Protein AF-0000000076369281 (afdb_homodimer)

Sequence (250 aa):
MVQSQILVQTPEFKPAREGQTVELRCRNGDVSRFNVNWYRVFPRKQRAWVLTHQRTGMIIDTGGFSARLHPSRVTSNNTYIIKLTAVTISESAVYYCCVLGEVCGDGTLLNITCEYAFEYTFYPLMVQSQILVQTPEFKPAREGQTVELRCRNGDVSRFNVNWYRVFPRKQRAWVLTHQRTGMIIDTGGFSARLHPSRVTSNNTYIIKLTAVTISESAVYYCCVLGEVCGDGTLLNITCEYAFEYTFYPL

Solvent-accessible surface area (backbone atoms only — not comparable to full-atom values): 13442 Å² total; per-residue (Å²): 126,83,69,78,64,65,37,45,37,39,54,55,68,44,82,44,43,37,56,39,69,47,72,42,37,34,29,55,41,61,47,82,76,40,43,40,34,34,31,32,26,32,63,56,30,57,83,36,78,51,36,36,44,37,53,87,67,52,75,49,57,80,62,81,57,46,91,37,54,49,74,50,71,40,73,93,70,16,25,41,35,42,30,37,44,58,34,48,52,85,68,40,24,32,36,30,48,22,32,85,80,79,45,50,31,77,29,24,39,35,44,38,39,74,61,79,62,75,73,74,72,76,70,77,128,125,83,72,78,63,66,36,46,37,42,53,54,68,44,79,44,41,37,56,39,69,46,71,42,37,33,30,56,41,61,47,81,76,40,44,38,33,34,29,32,27,25,65,60,38,52,72,34,78,50,35,35,44,37,53,86,65,53,74,48,56,79,63,82,58,47,93,36,53,47,74,50,72,38,73,93,70,15,25,40,34,42,32,38,44,57,34,48,51,85,68,41,21,28,34,30,49,22,32,86,78,78,45,49,32,77,28,24,38,36,44,38,38,75,62,79,62,75,73,75,73,77,71,77,128

Foldseek 3Di:
DPPPQDKDKPPPDDDDDPPDDDDIDIPRDPPVPDDDDDDDDDPPPDPDDAWDQDPVGDIGGPPPQVVFWDWDADPVVGDIDIGGPPDDQVPFDWDWDDDPPPRIDPTDGDGDDDDCPPPPPPPDD/DPPPQDKDKPPPDDDDDPPDDDDIDIPRDPPVPDDDDDDDDDVPPPPDDAWDQDPVRDIGGPPPQVVFWDWDADPVVGDTDIGGPPDDQVPFDWDWDADPPPRIDPTDGDGDDDDCPPPPPPPDD

Structure (mmCIF, N/CA/C/O backbone):
data_AF-0000000076369281-model_v1
#
loop_
_entity.id
_entity.type
_entity.pdbx_description
1 polymer 'Ig-like domain-containing protein'
#
loop_
_atom_site.group_PDB
_atom_site.id
_atom_site.type_symbol
_atom_site.label_atom_id
_atom_site.label_alt_id
_atom_site.label_comp_id
_atom_site.label_asym_id
_atom_site.label_entity_id
_atom_site.label_seq_id
_atom_site.pdbx_PDB_ins_code
_atom_site.Cartn_x
_atom_site.Cartn_y
_atom_site.Cartn_z
_atom_site.occupancy
_atom_site.B_iso_or_equiv
_atom_site.auth_seq_id
_atom_site.auth_comp_id
_atom_site.auth_asym_id
_atom_site.auth_atom_id
_atom_site.pdbx_PDB_model_num
ATOM 1 N N . MET A 1 1 ? -23.234 28.016 12.727 1 31.56 1 MET A N 1
ATOM 2 C CA . MET A 1 1 ? -23.016 27.625 11.344 1 31.56 1 MET A CA 1
ATOM 3 C C . MET A 1 1 ? -21.656 26.938 11.18 1 31.56 1 MET A C 1
ATOM 5 O O . MET A 1 1 ? -20.625 27.578 11.336 1 31.56 1 MET A O 1
ATOM 9 N N . VAL A 1 2 ? -21.453 25.797 11.633 1 42.97 2 VAL A N 1
ATOM 10 C CA . VAL A 1 2 ? -20.141 25.156 11.469 1 42.97 2 VAL A CA 1
ATOM 11 C C . VAL A 1 2 ? -19.703 25.266 10.008 1 42.97 2 VAL A C 1
ATOM 13 O O . VAL A 1 2 ? -20.406 24.797 9.109 1 42.97 2 VAL A O 1
ATOM 16 N N . G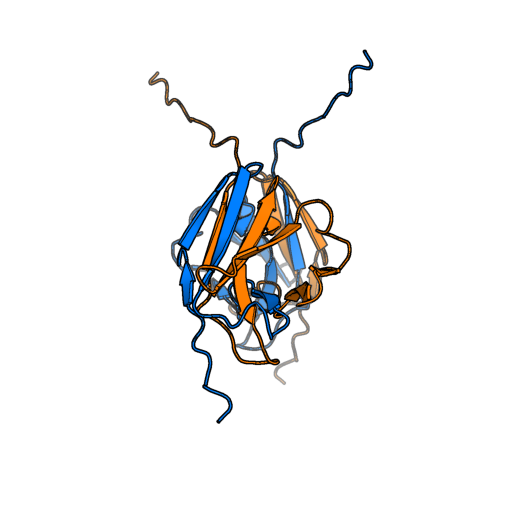LN A 1 3 ? -19.219 26.328 9.594 1 50.75 3 GLN A N 1
ATOM 17 C CA . GLN A 1 3 ? -18.812 26.516 8.203 1 50.75 3 GLN A CA 1
ATOM 18 C C . GLN A 1 3 ? -18.047 25.297 7.691 1 50.75 3 GLN A C 1
ATOM 20 O O . GLN A 1 3 ? -17.125 24.797 8.359 1 50.75 3 GLN A O 1
ATOM 25 N N . SER A 1 4 ? -18.672 24.5 6.918 1 62.22 4 SER A N 1
ATOM 26 C CA . SER A 1 4 ? -18.156 23.328 6.242 1 62.22 4 SER A CA 1
ATOM 27 C C . SER A 1 4 ? -16.734 23.578 5.727 1 62.22 4 SER A C 1
ATOM 29 O O . SER A 1 4 ? -16.484 24.562 5.035 1 62.22 4 SER A O 1
ATOM 31 N N . GLN A 1 5 ? -15.781 23.422 6.582 1 79.44 5 GLN A N 1
ATOM 32 C CA . GLN A 1 5 ? -14.422 23.656 6.102 1 79.44 5 GLN A CA 1
ATOM 33 C C . GLN A 1 5 ? -14.086 22.734 4.934 1 79.44 5 GLN A C 1
ATOM 35 O O . GLN A 1 5 ? -14.438 21.547 4.945 1 79.44 5 GLN A O 1
ATOM 40 N N . ILE A 1 6 ? -13.859 23.375 3.764 1 86.56 6 ILE A N 1
ATOM 41 C CA . ILE A 1 6 ? -13.297 22.625 2.646 1 86.56 6 ILE A CA 1
ATOM 42 C C . ILE A 1 6 ? -11.773 22.688 2.682 1 86.56 6 ILE A C 1
ATOM 44 O O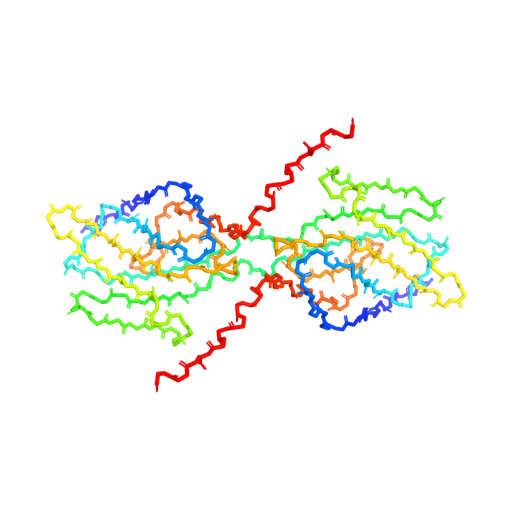 . ILE A 1 6 ? -11.195 23.766 2.486 1 86.56 6 ILE A O 1
ATOM 48 N N . LEU A 1 7 ? -11.195 21.688 3.061 1 94.19 7 LEU A N 1
ATOM 49 C CA . LEU A 1 7 ? -9.742 21.609 3.092 1 94.19 7 LEU A CA 1
ATOM 50 C C . LEU A 1 7 ? -9.188 21.25 1.719 1 94.19 7 LEU A C 1
ATOM 52 O O . LEU A 1 7 ? -9.734 20.375 1.032 1 94.19 7 LEU A O 1
ATOM 56 N N . VAL A 1 8 ? -8.148 21.938 1.296 1 95.38 8 VAL A N 1
ATOM 57 C CA . VAL A 1 8 ? -7.488 21.688 0.018 1 95.38 8 VAL A CA 1
ATOM 58 C C . VAL A 1 8 ? -6.023 21.344 0.251 1 95.38 8 VAL A C 1
ATOM 60 O O . VAL A 1 8 ? -5.297 22.094 0.906 1 95.38 8 VAL A O 1
ATOM 63 N N . GLN A 1 9 ? -5.652 20.188 -0.28 1 96.31 9 GLN A N 1
ATOM 64 C CA . GLN A 1 9 ? -4.273 19.766 -0.065 1 96.31 9 GLN A CA 1
ATOM 65 C C . GLN A 1 9 ? -3.418 20.016 -1.302 1 96.31 9 GLN A C 1
ATOM 67 O O . GLN A 1 9 ? -3.883 19.844 -2.432 1 96.31 9 GLN A O 1
ATOM 72 N N . THR A 1 10 ? -2.182 20.484 -1.027 1 96.38 10 THR A N 1
ATOM 73 C CA . THR A 1 10 ? -1.189 20.719 -2.07 1 96.38 10 THR A CA 1
ATOM 74 C C . THR A 1 10 ? 0.175 20.188 -1.646 1 96.38 10 THR A C 1
ATOM 76 O O . THR A 1 10 ? 0.534 20.25 -0.469 1 96.38 10 THR A O 1
ATOM 79 N N . PRO A 1 11 ? 0.943 19.688 -2.535 1 96.06 11 PRO A N 1
ATOM 80 C CA . PRO A 1 11 ? 0.508 19.375 -3.898 1 96.06 11 PRO A CA 1
ATOM 81 C C . PRO A 1 11 ? -0.42 18.156 -3.955 1 96.06 11 PRO A C 1
ATOM 83 O O . PRO A 1 11 ? -0.593 17.469 -2.951 1 96.06 11 PRO A O 1
ATOM 86 N N . GLU A 1 12 ? -1.072 17.969 -5.074 1 91.94 12 GLU A N 1
ATOM 87 C CA . GLU A 1 12 ? -1.86 16.75 -5.273 1 91.94 12 GLU A CA 1
ATOM 88 C C . GLU A 1 12 ? -0.966 15.516 -5.355 1 91.94 12 GLU A C 1
ATOM 90 O O . GLU A 1 12 ? -1.317 14.453 -4.84 1 91.94 12 GLU A O 1
ATOM 95 N N . PHE A 1 13 ? 0.117 15.664 -6.102 1 91.25 13 PHE A N 1
ATOM 96 C CA . PHE A 1 13 ? 1.122 14.625 -6.289 1 91.25 13 PHE A CA 1
ATOM 97 C C . PHE A 1 13 ? 2.506 15.133 -5.898 1 91.25 13 PHE A C 1
ATOM 99 O O . PHE A 1 13 ? 2.934 16.203 -6.348 1 91.25 13 PHE A O 1
ATOM 106 N N . LYS A 1 14 ? 3.207 14.352 -5.023 1 94.5 14 LYS A N 1
ATOM 107 C CA . LYS A 1 14 ? 4.539 14.719 -4.551 1 94.5 14 LYS A CA 1
ATOM 108 C C . LYS A 1 14 ? 5.527 13.57 -4.738 1 94.5 14 LYS A C 1
ATOM 110 O O . LYS A 1 14 ? 5.676 12.719 -3.859 1 94.5 14 LYS A O 1
ATOM 115 N N . PRO A 1 15 ? 6.281 13.508 -5.863 1 92.12 15 PRO A N 1
ATOM 116 C CA . PRO A 1 15 ? 7.375 12.539 -6 1 92.12 15 PRO A CA 1
ATOM 117 C C . PRO A 1 15 ? 8.578 12.891 -5.133 1 92.12 15 PRO A C 1
ATOM 119 O O . PRO A 1 15 ? 8.906 14.07 -4.961 1 92.12 15 PRO A O 1
ATOM 122 N N . ALA A 1 16 ? 9.203 11.922 -4.559 1 90.06 16 ALA A N 1
ATOM 123 C CA . ALA A 1 16 ? 10.406 12.109 -3.752 1 90.06 16 ALA A CA 1
ATOM 124 C C . ALA A 1 16 ? 11.312 10.883 -3.832 1 90.06 16 ALA A C 1
ATOM 126 O O . ALA A 1 16 ? 10.867 9.797 -4.219 1 90.06 16 ALA A O 1
ATOM 127 N N . ARG A 1 17 ? 12.562 11.047 -3.549 1 86.19 17 ARG A N 1
ATOM 128 C CA . ARG A 1 17 ? 13.516 9.953 -3.381 1 86.19 17 ARG A CA 1
ATOM 129 C C . ARG A 1 17 ? 13.75 9.648 -1.904 1 86.19 17 ARG A C 1
ATOM 131 O O . ARG A 1 17 ? 13.609 10.531 -1.055 1 86.19 17 ARG A O 1
ATOM 138 N N . GLU A 1 18 ? 14.023 8.438 -1.726 1 85.88 18 GLU A N 1
ATOM 139 C CA . GLU A 1 18 ? 14.328 8.055 -0.35 1 85.88 18 GLU A CA 1
ATOM 140 C C . GLU A 1 18 ? 15.383 8.977 0.261 1 85.88 18 GLU A C 1
ATOM 142 O O . GLU A 1 18 ? 16.344 9.344 -0.405 1 85.88 18 GLU A O 1
ATOM 147 N N . GLY A 1 19 ? 15.148 9.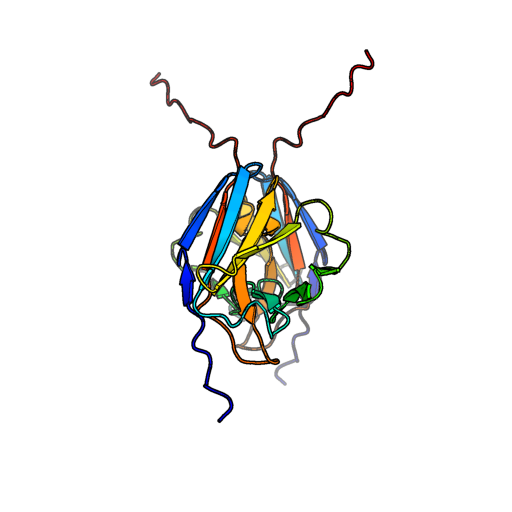352 1.507 1 88.38 19 GLY A N 1
ATOM 148 C CA . GLY A 1 19 ? 16.109 10.172 2.227 1 88.38 19 GLY A CA 1
ATOM 149 C C . GLY A 1 19 ? 15.789 11.656 2.164 1 88.38 19 GLY A C 1
ATOM 150 O O . GLY A 1 19 ? 16.328 12.445 2.945 1 88.38 19 GLY A O 1
ATOM 151 N N . GLN A 1 20 ? 14.992 12.008 1.234 1 93.19 20 GLN A N 1
ATOM 152 C CA . GLN A 1 20 ? 14.672 13.422 1.071 1 93.19 20 GLN A CA 1
ATOM 153 C C . GLN A 1 20 ? 13.664 13.883 2.123 1 93.19 20 GLN A C 1
ATOM 155 O O . GLN A 1 20 ? 13.125 13.062 2.873 1 93.19 20 GLN A O 1
ATOM 160 N N . THR A 1 21 ? 13.578 15.203 2.225 1 95.75 21 THR A N 1
ATOM 161 C CA . THR A 1 21 ? 12.547 15.859 3.025 1 95.75 21 THR A CA 1
ATOM 162 C C . THR A 1 21 ? 11.398 16.328 2.143 1 95.75 21 THR A C 1
ATOM 164 O O . THR A 1 21 ? 11.617 16.891 1.068 1 95.75 21 THR A O 1
ATOM 167 N N . VAL A 1 22 ? 10.18 16.047 2.594 1 96.94 22 VAL A N 1
ATOM 168 C CA . VAL A 1 22 ? 9.023 16.5 1.833 1 96.94 22 VAL A CA 1
ATOM 169 C C . VAL A 1 22 ? 8.078 17.281 2.75 1 96.94 22 VAL A C 1
ATOM 171 O O . VAL A 1 22 ? 8.094 17.094 3.969 1 96.94 22 VAL A O 1
ATOM 174 N N . GLU A 1 23 ? 7.312 18.188 2.104 1 97.81 23 GLU A N 1
ATOM 175 C CA . GLU A 1 23 ? 6.312 18.984 2.814 1 97.81 23 GLU A CA 1
ATOM 176 C C . GLU A 1 23 ? 4.941 18.875 2.148 1 97.81 23 GLU A C 1
ATOM 178 O O . GLU A 1 23 ? 4.824 19 0.93 1 97.81 23 GLU A O 1
ATOM 183 N N . LEU A 1 24 ? 4.012 18.609 2.936 1 98 24 LEU A N 1
ATOM 184 C CA . LEU A 1 24 ? 2.619 18.609 2.498 1 98 24 LEU A CA 1
ATOM 185 C C . LEU A 1 24 ? 1.834 19.719 3.182 1 98 24 LEU A C 1
ATOM 187 O O . LEU A 1 24 ? 2.094 20.047 4.344 1 98 24 LEU A O 1
ATOM 191 N N . ARG A 1 25 ? 0.827 20.219 2.463 1 98.19 25 ARG A N 1
ATOM 192 C CA . ARG A 1 25 ? 0.057 21.344 2.986 1 98.19 25 ARG A CA 1
ATOM 193 C C . ARG A 1 25 ? -1.44 21.078 2.898 1 98.19 25 ARG A C 1
ATOM 195 O O . ARG A 1 25 ? -1.914 20.484 1.92 1 98.19 25 ARG A O 1
ATOM 202 N N . CYS A 1 26 ? -2.062 21.531 3.816 1 97.88 26 CYS A N 1
ATOM 203 C CA . CYS A 1 26 ? -3.518 21.516 3.91 1 97.88 26 CYS A CA 1
ATOM 204 C C . CYS A 1 26 ? -4.062 22.922 4.141 1 97.88 26 CYS A C 1
ATOM 206 O O . CYS A 1 26 ? -3.926 23.469 5.234 1 97.88 26 CYS A O 1
ATOM 208 N N . ARG A 1 27 ? -4.742 23.453 3.143 1 96.5 27 ARG A N 1
ATOM 209 C CA . ARG A 1 27 ? -5.141 24.859 3.162 1 96.5 27 ARG A CA 1
ATOM 210 C C . ARG A 1 27 ? -6.617 25 3.523 1 96.5 27 ARG A C 1
ATOM 212 O O . ARG A 1 27 ? -7.359 24.016 3.52 1 96.5 27 ARG A O 1
ATOM 219 N N . ASN A 1 28 ? -6.961 26.203 3.834 1 93.12 28 ASN A N 1
ATOM 220 C CA . ASN A 1 28 ? -8.32 26.609 4.172 1 93.12 28 ASN A CA 1
ATOM 221 C C . ASN A 1 28 ? -8.789 25.953 5.469 1 93.12 28 ASN A C 1
ATOM 223 O O . ASN A 1 28 ? -9.961 25.594 5.598 1 93.12 28 ASN A O 1
ATOM 227 N N . GLY A 1 29 ? -7.859 25.719 6.289 1 91.38 29 GLY A N 1
ATOM 228 C CA . GLY A 1 29 ? -8.211 25.25 7.613 1 91.38 29 GLY A CA 1
ATOM 229 C C . GLY A 1 29 ? -8.445 26.359 8.609 1 91.38 29 GLY A C 1
ATOM 230 O O . GLY A 1 29 ? -8.148 27.531 8.328 1 91.38 29 GLY A O 1
ATOM 231 N N . ASP A 1 30 ? -9.133 26.141 9.633 1 93.19 30 ASP A N 1
ATOM 232 C CA . ASP A 1 30 ? -9.141 27.016 10.805 1 93.19 30 ASP A CA 1
ATOM 233 C C . ASP A 1 30 ? -8.102 26.562 11.828 1 93.19 30 ASP A C 1
ATOM 235 O O . ASP A 1 30 ? -8.445 25.953 12.844 1 93.19 30 ASP A O 1
ATOM 239 N N . VAL A 1 31 ? -6.879 26.938 11.578 1 94.75 31 VAL A N 1
ATOM 240 C CA . VAL A 1 31 ? -5.727 26.328 12.234 1 94.75 31 VAL A CA 1
ATOM 241 C C . VAL A 1 31 ? -5.688 26.766 13.703 1 94.75 31 VAL A C 1
ATOM 243 O O . VAL A 1 31 ? -5.055 26.094 14.531 1 94.75 31 VAL A O 1
ATOM 246 N N . SER A 1 32 ? -6.297 27.922 14.086 1 93.12 32 SER A N 1
ATOM 247 C CA . SER A 1 32 ? -6.32 28.391 15.469 1 93.12 32 SER A CA 1
ATOM 248 C C . SER A 1 32 ? -7.398 27.688 16.281 1 93.12 32 SER A C 1
ATOM 250 O O . SER A 1 32 ? -7.344 27.672 17.516 1 93.12 32 SER A O 1
ATOM 252 N N . ARG A 1 33 ? -8.328 27.078 15.656 1 93.31 33 ARG A N 1
ATOM 253 C CA . ARG A 1 33 ? -9.5 26.562 16.359 1 93.31 33 ARG A CA 1
ATOM 254 C C . ARG A 1 33 ? -9.469 25.047 16.422 1 93.31 33 ARG A C 1
ATOM 256 O O . ARG A 1 33 ? -9.859 24.453 17.438 1 93.31 33 ARG A O 1
ATOM 263 N N . PHE A 1 34 ? -8.984 24.422 15.328 1 94.81 34 PHE A N 1
ATOM 264 C CA . PHE A 1 34 ? -9.203 22.984 15.258 1 94.81 34 PHE A CA 1
ATOM 265 C C . PHE A 1 34 ? -7.875 22.234 15.336 1 94.81 34 PHE A C 1
ATOM 267 O O . PHE A 1 34 ? -6.871 22.688 14.781 1 94.81 34 PHE A O 1
ATOM 274 N N . ASN A 1 35 ? -8.016 21.109 15.977 1 95.62 35 ASN A N 1
ATOM 275 C CA . ASN A 1 35 ? -6.957 20.109 15.836 1 95.62 35 ASN A CA 1
ATOM 276 C C . ASN A 1 35 ? -6.93 19.516 14.438 1 95.62 35 ASN A C 1
ATOM 278 O O . ASN A 1 35 ? -7.977 19.344 13.812 1 95.62 35 ASN A O 1
ATOM 282 N N . VAL A 1 36 ? -5.73 19.203 13.977 1 96.56 36 VAL A N 1
ATOM 283 C CA . VAL A 1 36 ? -5.641 18.516 12.688 1 96.56 36 VAL A CA 1
ATOM 284 C C . VAL A 1 36 ? -5.09 17.109 12.891 1 96.56 36 VAL A C 1
ATOM 286 O O . VAL A 1 36 ? -4.184 16.891 13.695 1 96.56 36 VAL A O 1
ATOM 289 N N . ASN A 1 37 ? -5.707 16.188 12.227 1 94.94 37 ASN A N 1
ATOM 290 C CA . ASN A 1 37 ? -5.23 14.805 12.141 1 94.94 37 ASN A CA 1
ATOM 291 C C . ASN A 1 37 ? -4.703 14.484 10.742 1 94.94 37 ASN A C 1
ATOM 293 O O . ASN A 1 37 ? -5.363 14.773 9.742 1 94.94 37 ASN A O 1
ATOM 297 N N . TRP A 1 38 ? -3.541 13.945 10.703 1 94.5 38 TRP A N 1
ATOM 298 C CA . TRP A 1 38 ? -3 13.422 9.453 1 94.5 38 TRP A CA 1
ATOM 299 C C . TRP A 1 38 ? -3.135 11.906 9.398 1 94.5 38 TRP A C 1
ATOM 301 O O . TRP A 1 38 ? -2.871 11.219 10.383 1 94.5 38 TRP A O 1
ATOM 311 N N . TYR A 1 39 ? -3.592 11.477 8.242 1 90.25 39 TYR A N 1
ATOM 312 C CA . TYR A 1 39 ? -3.738 10.055 7.941 1 90.25 39 TYR A CA 1
ATOM 313 C C . TYR A 1 39 ? -3.027 9.695 6.645 1 90.25 39 TYR A C 1
ATOM 315 O O . TYR A 1 39 ? -2.797 10.555 5.793 1 90.25 39 TYR A O 1
ATOM 323 N N . ARG A 1 40 ? -2.65 8.516 6.578 1 88.75 40 ARG A N 1
ATOM 324 C CA . ARG A 1 40 ? -2.178 8.031 5.285 1 88.75 40 ARG A CA 1
ATOM 325 C C . ARG A 1 40 ? -2.957 6.793 4.848 1 88.75 40 ARG A C 1
ATOM 327 O O . ARG A 1 40 ? -3.342 5.969 5.68 1 88.75 40 ARG A O 1
ATOM 334 N N . VAL A 1 41 ? -3.314 6.918 3.65 1 80.88 41 VAL A N 1
ATOM 335 C CA . VAL A 1 41 ? -4.031 5.805 3.037 1 80.88 41 VAL A CA 1
ATOM 336 C C . VAL A 1 41 ? -3.16 5.152 1.968 1 80.88 41 VAL A C 1
ATOM 338 O O . VAL A 1 41 ? -2.68 5.828 1.054 1 80.88 41 VAL A O 1
ATOM 341 N N . PHE A 1 42 ? -2.83 4.203 2.271 1 69.19 42 PHE A N 1
ATOM 342 C CA . PHE A 1 42 ? -2.08 3.453 1.27 1 69.19 42 PHE A CA 1
ATOM 343 C C . PHE A 1 42 ? -2.98 3.051 0.108 1 69.19 42 PHE A C 1
ATOM 345 O O . PHE A 1 42 ? -4.16 2.752 0.305 1 69.19 42 PHE A O 1
ATOM 352 N N . PRO A 1 43 ? -2.574 3.971 -1.031 1 52.28 43 PRO A N 1
ATOM 353 C CA . PRO A 1 43 ? -3.436 3.541 -2.135 1 52.28 43 PRO A CA 1
ATOM 354 C C . PRO A 1 43 ? -4.09 2.186 -1.88 1 52.28 43 PRO A C 1
ATOM 356 O O . PRO A 1 43 ? -3.471 1.3 -1.284 1 52.28 43 PRO A O 1
ATOM 359 N N . ARG A 1 44 ? -5.293 2.5 -1.444 1 47.53 44 ARG A N 1
ATOM 360 C CA . ARG A 1 44 ? -6.137 1.324 -1.265 1 47.53 44 ARG A CA 1
ATOM 361 C C . ARG A 1 44 ? -5.676 0.175 -2.156 1 47.53 44 ARG A C 1
ATOM 363 O O . ARG A 1 44 ? -5.762 0.263 -3.383 1 47.53 44 ARG A O 1
ATOM 370 N N . LYS A 1 45 ? -4.664 -0.245 -2.229 1 48.38 45 LYS A N 1
ATOM 371 C CA . LYS A 1 45 ? -4.801 -1.471 -3.01 1 48.38 45 LYS A CA 1
ATOM 372 C C . LYS A 1 45 ? -5.906 -2.359 -2.447 1 48.38 45 LYS A C 1
ATOM 374 O O . LYS A 1 45 ? -5.785 -2.885 -1.339 1 48.38 45 LYS A O 1
ATOM 379 N N . GLN A 1 46 ? -7.203 -2.18 -2.619 1 55.25 46 GLN A N 1
ATOM 380 C CA . GLN A 1 46 ? -8.188 -3.25 -2.707 1 55.25 46 GLN A CA 1
ATOM 381 C C . GLN A 1 46 ? -7.555 -4.543 -3.215 1 55.25 46 GLN A C 1
ATOM 383 O O . GLN A 1 46 ? -6.453 -4.523 -3.768 1 55.25 46 GLN A O 1
ATOM 388 N N . ARG A 1 47 ? -7.949 -5.559 -3.434 1 69.38 47 ARG A N 1
ATOM 389 C CA . ARG A 1 47 ? -7.488 -6.742 -4.152 1 69.38 47 ARG A CA 1
ATOM 390 C C . ARG A 1 47 ? -7.113 -6.402 -5.59 1 69.38 47 ARG A C 1
ATOM 392 O O . ARG A 1 47 ? -7.969 -5.977 -6.371 1 69.38 47 ARG A O 1
ATOM 399 N N . ALA A 1 48 ? -5.762 -6.203 -5.879 1 80.25 48 ALA A 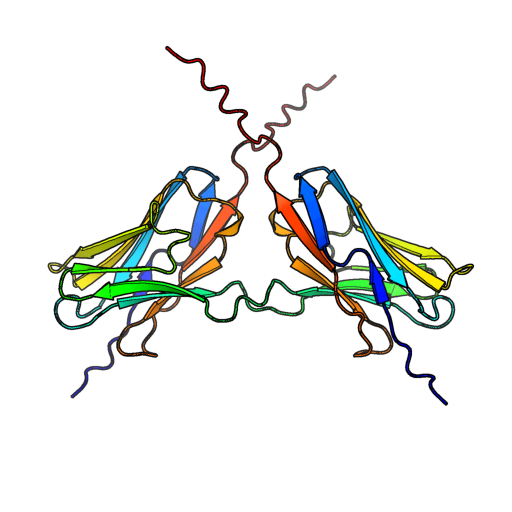N 1
ATOM 400 C CA . ALA A 1 48 ? -5.312 -5.977 -7.246 1 80.25 48 ALA A CA 1
ATOM 401 C C . ALA A 1 48 ? -4.961 -7.297 -7.934 1 80.25 48 ALA A C 1
ATOM 403 O O . ALA A 1 48 ? -4.223 -8.117 -7.379 1 80.25 48 ALA A O 1
ATOM 404 N N . TRP A 1 49 ? -5.535 -7.457 -9.133 1 88.38 49 TRP A N 1
ATOM 405 C CA . TRP A 1 49 ? -5.211 -8.633 -9.938 1 88.38 49 TRP A CA 1
ATOM 406 C C . TRP A 1 49 ? -3.785 -8.539 -10.477 1 88.38 49 TRP A C 1
ATOM 408 O O . TRP A 1 49 ? -3.387 -7.516 -11.031 1 88.38 49 TRP A O 1
ATOM 418 N N . VAL A 1 50 ? -3.061 -9.516 -10.203 1 90.06 50 VAL A N 1
ATOM 419 C CA . VAL A 1 50 ? -1.677 -9.602 -10.664 1 90.06 50 VAL A CA 1
ATOM 420 C C . VAL A 1 50 ? -1.61 -10.391 -11.969 1 90.06 50 VAL A C 1
ATOM 422 O O . VAL A 1 50 ? -1.143 -9.875 -12.992 1 90.06 50 VAL A O 1
ATOM 425 N N . LEU A 1 51 ? -2.004 -11.617 -11.953 1 92.75 51 LEU A N 1
ATOM 426 C CA . LEU A 1 51 ? -2.033 -12.445 -13.156 1 92.75 51 LEU A CA 1
ATOM 427 C C . LEU A 1 51 ? -2.988 -13.625 -12.984 1 92.75 51 LEU A C 1
ATOM 429 O O . LEU A 1 51 ? -3.381 -13.953 -11.859 1 92.75 51 LEU A O 1
ATOM 433 N N . THR A 1 52 ? -3.398 -14.211 -14.117 1 93.81 52 THR A N 1
ATOM 434 C CA . THR A 1 52 ? -4.074 -15.5 -14.188 1 93.81 52 THR A CA 1
ATOM 435 C C . THR A 1 52 ? -3.197 -16.531 -14.891 1 93.81 52 THR A C 1
ATOM 437 O O . THR A 1 52 ? -2.662 -16.266 -15.977 1 93.81 52 THR A O 1
ATOM 440 N N . HIS A 1 53 ? -2.992 -17.578 -14.242 1 95.88 53 HIS A N 1
ATOM 441 C CA . HIS A 1 53 ? -2.348 -18.734 -14.859 1 95.88 53 HIS A CA 1
ATOM 442 C C . HIS A 1 53 ? -3.352 -19.859 -15.117 1 95.88 53 HIS A C 1
ATOM 444 O O . HIS A 1 53 ? -3.836 -20.5 -14.18 1 95.88 53 HIS A O 1
ATOM 450 N N . GLN A 1 54 ? -3.602 -20.094 -16.406 1 95.75 54 GLN A N 1
ATOM 451 C CA . GLN A 1 54 ? -4.621 -21.062 -16.812 1 95.75 54 GLN A CA 1
ATOM 452 C C . GLN A 1 54 ? -4.082 -22.484 -16.734 1 95.75 54 GLN A C 1
ATOM 454 O O . GLN A 1 54 ? -2.877 -22.703 -16.875 1 95.75 54 GLN A O 1
ATOM 459 N N . ARG A 1 55 ? -5.027 -23.391 -16.578 1 94.69 55 ARG A N 1
ATOM 460 C CA . ARG A 1 55 ? -4.645 -24.797 -16.516 1 94.69 55 ARG A CA 1
ATOM 461 C C . ARG A 1 55 ? -3.965 -25.234 -17.812 1 94.69 55 ARG A C 1
ATOM 463 O O . ARG A 1 55 ? -3.172 -26.172 -17.828 1 94.69 55 ARG A O 1
ATOM 470 N N . THR A 1 56 ? -4.188 -24.5 -18.875 1 93.69 56 THR A N 1
ATOM 471 C CA . THR A 1 56 ? -3.594 -24.812 -20.172 1 93.69 56 THR A CA 1
ATOM 472 C C . THR A 1 56 ? -2.148 -24.328 -20.234 1 93.69 56 THR A C 1
ATOM 474 O O . THR A 1 56 ? -1.412 -24.672 -21.156 1 93.69 56 THR A O 1
ATOM 477 N N . GLY A 1 57 ? -1.769 -23.5 -19.328 1 92.5 57 GLY A N 1
ATOM 478 C CA . GLY A 1 57 ? -0.433 -22.922 -19.344 1 92.5 57 GLY A CA 1
ATOM 479 C C . GLY A 1 57 ? -0.413 -21.469 -19.781 1 92.5 57 GLY A C 1
ATOM 480 O O . GLY A 1 57 ? 0.578 -20.766 -19.578 1 92.5 57 GLY A O 1
ATOM 481 N N . MET A 1 58 ? -1.455 -20.969 -20.281 1 92.94 58 MET A N 1
ATOM 482 C CA . MET A 1 58 ? -1.536 -19.594 -20.75 1 92.94 58 MET A CA 1
ATOM 483 C C . MET A 1 58 ? -1.469 -18.625 -19.578 1 92.94 58 MET A C 1
ATOM 485 O O . MET A 1 58 ? -2.061 -18.859 -18.531 1 92.94 58 MET A O 1
ATOM 489 N N . ILE A 1 59 ? -0.735 -17.562 -19.766 1 92.06 59 ILE A N 1
ATOM 490 C CA . ILE A 1 59 ? -0.597 -16.516 -18.766 1 92.06 59 ILE A CA 1
ATOM 491 C C . ILE A 1 59 ? -1.284 -15.242 -19.234 1 92.06 59 ILE A C 1
ATOM 493 O O . ILE A 1 59 ? -1.065 -14.797 -20.359 1 92.06 59 ILE A O 1
ATOM 497 N N . ILE A 1 60 ? -2.188 -14.695 -18.375 1 90.12 60 ILE A N 1
ATOM 498 C CA . ILE A 1 60 ? -2.818 -13.398 -18.609 1 90.12 60 ILE A CA 1
ATOM 499 C C . ILE A 1 60 ? -2.422 -12.422 -17.5 1 90.12 60 ILE A C 1
ATOM 501 O O . ILE A 1 60 ? -2.637 -12.688 -16.312 1 90.12 60 ILE A O 1
ATOM 505 N N . ASP A 1 61 ? -1.717 -11.328 -17.828 1 85 61 ASP A N 1
ATOM 506 C CA . ASP A 1 61 ? -1.308 -10.391 -16.781 1 85 61 ASP A CA 1
ATOM 507 C C . ASP A 1 61 ? -1.567 -8.945 -17.219 1 85 61 ASP A C 1
ATOM 509 O O . ASP A 1 61 ? -2.014 -8.703 -18.344 1 85 61 ASP A O 1
ATOM 513 N N . THR A 1 62 ? -1.648 -8.016 -16.281 1 67.56 62 THR A N 1
ATOM 514 C CA . THR A 1 62 ? -1.958 -6.605 -16.5 1 67.56 62 THR A CA 1
ATOM 515 C C . THR A 1 62 ? -0.869 -5.93 -17.328 1 67.56 62 THR A C 1
ATOM 517 O O . THR A 1 62 ? -1.021 -4.781 -17.75 1 67.56 62 THR A O 1
ATOM 520 N N . GLY A 1 63 ? 0.116 -6.562 -17.969 1 65.81 63 GLY A N 1
ATOM 521 C CA . GLY A 1 63 ? 1.185 -6 -18.781 1 65.81 63 GLY A CA 1
ATOM 522 C C . GLY A 1 63 ? 2.281 -5.352 -17.953 1 65.81 63 GLY A C 1
ATOM 523 O O . GLY A 1 63 ? 3.436 -5.293 -18.391 1 65.81 63 GLY A O 1
ATOM 524 N N . GLY A 1 64 ? 1.996 -4.719 -16.844 1 56.03 64 GLY A N 1
ATOM 525 C CA . GLY A 1 64 ? 3.029 -3.975 -16.125 1 56.03 64 GLY A CA 1
ATOM 526 C C . GLY A 1 64 ? 4.141 -4.859 -15.594 1 56.03 64 GLY A C 1
ATOM 527 O O . GLY A 1 64 ? 5.312 -4.484 -15.633 1 56.03 64 GLY A O 1
ATOM 528 N N . PHE A 1 65 ? 3.793 -5.914 -15.031 1 56.53 65 PHE A N 1
ATOM 529 C CA . PHE A 1 65 ? 4.73 -6.777 -14.328 1 56.53 65 PHE A CA 1
ATOM 530 C C . PHE A 1 65 ? 5.078 -8 -15.172 1 56.53 65 PHE A C 1
ATOM 532 O O . PHE A 1 65 ? 5.82 -8.883 -14.727 1 56.53 65 PHE A O 1
ATOM 539 N N . SER A 1 66 ? 4.723 -7.961 -16.391 1 64.06 66 SER A N 1
ATOM 540 C CA . SER A 1 66 ? 4.633 -9.211 -17.141 1 64.06 66 SER A CA 1
ATOM 541 C C . SER A 1 66 ? 6.008 -9.828 -17.344 1 64.06 66 SER A C 1
ATOM 543 O O . SER A 1 66 ? 6.18 -11.039 -17.188 1 64.06 66 SER A O 1
ATOM 545 N N . ALA A 1 67 ? 7.004 -8.945 -17.516 1 78.38 67 ALA A N 1
ATOM 546 C CA . ALA A 1 67 ? 8.281 -9.555 -17.859 1 78.38 67 ALA A CA 1
ATOM 547 C C . ALA A 1 67 ? 8.961 -10.141 -16.609 1 78.38 67 ALA A C 1
ATOM 549 O O . ALA A 1 67 ? 9.852 -10.977 -16.719 1 78.38 67 ALA A O 1
ATOM 550 N N . ARG A 1 68 ? 8.453 -9.883 -15.43 1 89.12 68 ARG A N 1
ATOM 551 C CA . ARG A 1 68 ? 9.156 -10.297 -14.219 1 89.12 68 ARG A CA 1
ATOM 552 C C . ARG A 1 68 ? 8.352 -11.352 -13.453 1 89.12 68 ARG A C 1
ATOM 554 O O . ARG A 1 68 ? 8.836 -11.906 -12.461 1 89.12 68 ARG A O 1
ATOM 561 N N . LEU A 1 69 ? 7.191 -11.609 -13.93 1 93 69 LEU A N 1
ATOM 562 C CA . LEU A 1 69 ? 6.332 -12.586 -13.281 1 93 69 LEU A CA 1
ATOM 563 C C . LEU A 1 69 ? 6.383 -13.93 -14 1 93 69 LEU A C 1
ATOM 565 O O . LEU A 1 69 ? 6.148 -13.992 -15.211 1 93 69 LEU A O 1
ATOM 569 N N . HIS A 1 70 ? 6.719 -14.953 -13.281 1 93.88 70 HIS A N 1
ATOM 570 C CA . HIS A 1 70 ? 6.863 -16.281 -13.844 1 93.88 70 HIS A CA 1
ATOM 571 C C . HIS A 1 70 ? 6.02 -17.297 -13.086 1 93.88 70 HIS A C 1
ATOM 573 O O . HIS A 1 70 ? 6.508 -17.953 -12.156 1 93.88 70 HIS A O 1
ATOM 579 N N . PRO A 1 71 ? 4.785 -17.469 -13.484 1 95.75 71 PRO A N 1
ATOM 580 C CA . PRO A 1 71 ? 3.959 -18.5 -12.836 1 95.75 71 PRO A CA 1
ATOM 581 C C . PRO A 1 71 ? 4.277 -19.906 -13.32 1 95.75 71 PRO A C 1
ATOM 583 O O . PRO A 1 71 ? 4.645 -20.094 -14.484 1 95.75 71 PRO A O 1
ATOM 586 N N . SER A 1 72 ? 4.188 -20.859 -12.344 1 96.56 72 SER A N 1
ATOM 587 C CA . SER A 1 72 ? 4.336 -22.266 -12.695 1 96.56 72 SER A CA 1
ATOM 588 C C . SER A 1 72 ? 3.414 -23.141 -11.852 1 96.56 72 SER A C 1
ATOM 590 O O . SER A 1 72 ? 2.805 -22.672 -10.891 1 96.56 72 SER A O 1
ATOM 592 N N . ARG A 1 73 ? 3.291 -24.375 -12.258 1 96.5 73 ARG A N 1
ATOM 593 C CA . ARG A 1 73 ? 2.486 -25.375 -11.578 1 96.5 73 ARG A CA 1
ATOM 594 C C . ARG A 1 73 ? 3.277 -26.672 -11.375 1 96.5 73 ARG A C 1
ATOM 596 O O . ARG A 1 73 ? 3.986 -27.109 -12.281 1 96.5 73 ARG A O 1
ATOM 603 N N . VAL A 1 74 ? 3.141 -27.156 -10.25 1 96.19 74 VAL A N 1
ATOM 604 C CA . VAL A 1 74 ? 3.76 -28.453 -9.953 1 96.19 74 VAL A CA 1
ATOM 605 C C . VAL A 1 74 ? 2.678 -29.484 -9.656 1 96.19 74 VAL A C 1
ATOM 607 O O . VAL A 1 74 ? 2.104 -29.5 -8.562 1 96.19 74 VAL A O 1
ATOM 610 N N . THR A 1 75 ? 2.504 -30.422 -10.578 1 94.44 75 THR A N 1
ATOM 611 C CA . THR A 1 75 ? 1.399 -31.375 -10.492 1 94.44 75 THR A CA 1
ATOM 612 C C . THR A 1 75 ? 1.683 -32.438 -9.43 1 94.44 75 THR A C 1
ATOM 614 O O . THR A 1 75 ? 0.761 -32.938 -8.781 1 94.44 75 THR A O 1
ATOM 617 N N . SER A 1 76 ? 2.941 -32.781 -9.219 1 95.06 76 SER A N 1
ATOM 618 C CA . SER A 1 76 ? 3.295 -33.875 -8.312 1 95.06 76 SER A CA 1
ATOM 619 C C . SER A 1 76 ? 2.877 -33.531 -6.879 1 95.06 76 SER A C 1
ATOM 621 O O . SER A 1 76 ? 2.551 -34.438 -6.109 1 95.06 76 SER A O 1
ATOM 623 N N . ASN A 1 77 ? 2.861 -32.219 -6.531 1 95.31 77 ASN A N 1
ATOM 624 C CA . ASN A 1 77 ? 2.469 -31.891 -5.168 1 95.31 77 ASN A CA 1
ATOM 625 C C . ASN A 1 77 ? 1.356 -30.844 -5.148 1 95.31 77 ASN A C 1
ATOM 627 O O . ASN A 1 77 ? 1.111 -30.203 -4.121 1 95.31 77 ASN A O 1
ATOM 631 N N . ASN A 1 78 ? 0.734 -30.656 -6.273 1 95.62 78 ASN A N 1
ATOM 632 C CA . ASN A 1 78 ? -0.432 -29.781 -6.402 1 95.62 78 ASN A CA 1
ATOM 633 C C . ASN A 1 78 ? -0.151 -28.391 -5.863 1 95.62 78 ASN A C 1
ATOM 635 O O . ASN A 1 78 ? -0.924 -27.859 -5.059 1 95.62 78 ASN A O 1
ATOM 639 N N . THR A 1 79 ? 0.909 -27.797 -6.41 1 97.25 79 THR A N 1
ATOM 640 C CA . THR A 1 79 ? 1.342 -26.5 -5.934 1 97.25 79 THR A CA 1
ATOM 641 C C . THR A 1 79 ? 1.377 -25.484 -7.074 1 97.25 79 THR A C 1
ATOM 643 O O . THR A 1 79 ? 1.916 -25.766 -8.148 1 97.25 79 THR A O 1
ATOM 646 N N . TYR A 1 80 ? 0.715 -24.312 -6.859 1 97.81 80 TYR A N 1
ATOM 647 C CA . TYR A 1 80 ? 0.931 -23.141 -7.711 1 97.81 80 TYR A CA 1
ATOM 648 C C . TYR A 1 80 ? 2.121 -22.328 -7.219 1 97.81 80 TYR A C 1
ATOM 650 O O . TYR A 1 80 ? 2.285 -22.125 -6.016 1 97.81 80 TYR A O 1
ATOM 658 N N . ILE A 1 81 ? 2.943 -21.891 -8.156 1 98.19 81 ILE A N 1
ATOM 659 C CA . ILE A 1 81 ? 4.105 -21.094 -7.805 1 98.19 81 ILE A CA 1
ATOM 660 C C . ILE A 1 81 ? 4.109 -19.797 -8.633 1 98.19 81 ILE A C 1
ATOM 662 O O . ILE A 1 81 ? 3.781 -19.812 -9.82 1 98.19 81 ILE A O 1
ATOM 666 N N . ILE A 1 82 ? 4.43 -18.719 -8.023 1 96.81 82 ILE A N 1
ATOM 667 C CA . ILE A 1 82 ? 4.766 -17.516 -8.773 1 96.81 82 ILE A CA 1
ATOM 668 C C . ILE A 1 82 ? 6.141 -17.016 -8.352 1 96.81 82 ILE A C 1
ATOM 670 O O . ILE A 1 82 ? 6.422 -16.875 -7.16 1 96.81 82 ILE A O 1
ATOM 674 N N . LYS A 1 83 ? 6.949 -16.797 -9.344 1 96.62 83 LYS A N 1
ATOM 675 C CA . LYS A 1 83 ? 8.281 -16.234 -9.156 1 96.62 83 LYS A CA 1
ATOM 676 C C . LYS A 1 83 ? 8.336 -14.789 -9.648 1 96.62 83 LYS A C 1
ATOM 678 O O . LYS A 1 83 ? 7.93 -14.492 -10.773 1 96.62 83 LYS A O 1
ATOM 683 N N . LEU A 1 84 ? 8.758 -13.898 -8.805 1 95 84 LEU A N 1
ATOM 684 C CA . LEU A 1 84 ? 8.977 -12.492 -9.141 1 95 84 LEU A CA 1
ATOM 685 C C . LEU A 1 84 ? 10.461 -12.18 -9.195 1 95 84 LEU A C 1
ATOM 687 O O . LEU A 1 84 ? 11.18 -12.359 -8.211 1 95 84 LEU A O 1
ATOM 691 N N . THR A 1 85 ? 10.883 -11.719 -10.336 1 94.62 85 THR A N 1
ATOM 692 C CA . THR A 1 85 ? 12.289 -11.383 -10.469 1 94.62 85 THR A CA 1
ATOM 693 C C . THR A 1 85 ? 12.5 -9.867 -10.383 1 94.62 85 THR A C 1
ATOM 695 O O . THR A 1 85 ? 11.586 -9.094 -10.68 1 94.62 85 THR A O 1
ATOM 698 N N . ALA A 1 86 ? 13.664 -9.453 -9.945 1 91.19 86 ALA A N 1
ATOM 699 C CA . ALA A 1 86 ? 14.047 -8.047 -9.875 1 91.19 86 ALA A CA 1
ATOM 700 C C . ALA A 1 86 ? 12.969 -7.223 -9.164 1 91.19 86 ALA A C 1
ATOM 702 O O . ALA A 1 86 ? 12.516 -6.207 -9.688 1 91.19 86 ALA A O 1
ATOM 703 N N . VAL A 1 87 ? 12.688 -7.699 -7.984 1 89.69 87 VAL A N 1
ATOM 704 C CA . VAL A 1 87 ? 11.547 -7.117 -7.289 1 89.69 87 VAL A CA 1
ATOM 705 C C . VAL A 1 87 ? 11.875 -5.688 -6.863 1 89.69 87 VAL A C 1
ATOM 707 O O . VAL A 1 87 ? 13.031 -5.367 -6.586 1 89.69 87 VAL A O 1
ATOM 710 N N . THR A 1 88 ? 10.766 -4.875 -6.84 1 82.62 88 THR A N 1
ATOM 711 C CA . THR A 1 88 ? 10.875 -3.48 -6.426 1 82.62 88 THR A CA 1
ATOM 712 C C . THR A 1 88 ? 10.086 -3.232 -5.148 1 82.62 88 THR A C 1
ATOM 714 O O . THR A 1 88 ? 9.164 -3.99 -4.824 1 82.62 88 THR A O 1
ATOM 717 N N . ILE A 1 89 ? 10.398 -2.199 -4.441 1 77.44 89 ILE A N 1
ATOM 718 C CA . ILE A 1 89 ? 9.773 -1.845 -3.172 1 77.44 89 ILE A CA 1
ATOM 719 C C . ILE A 1 89 ? 8.273 -1.672 -3.365 1 77.44 89 ILE A C 1
ATOM 721 O O . ILE A 1 89 ? 7.48 -2.025 -2.486 1 77.44 89 ILE A O 1
ATOM 725 N N . SER A 1 90 ? 7.848 -1.233 -4.449 1 75.81 90 SER A N 1
ATOM 726 C CA . SER A 1 90 ? 6.438 -0.971 -4.723 1 75.81 90 SER A CA 1
ATOM 727 C C . SER A 1 90 ? 5.641 -2.268 -4.797 1 75.81 90 SER A C 1
ATOM 729 O O . SER A 1 90 ? 4.406 -2.246 -4.781 1 75.81 90 SER A O 1
ATOM 731 N N . GLU A 1 91 ? 6.312 -3.289 -4.883 1 83.31 91 GLU A N 1
ATOM 732 C CA . GLU A 1 91 ? 5.633 -4.578 -5 1 83.31 91 GLU A CA 1
ATOM 733 C C . GLU A 1 91 ? 5.406 -5.207 -3.627 1 83.31 91 GLU A C 1
ATOM 735 O O . GLU A 1 91 ? 4.871 -6.312 -3.525 1 83.31 91 GLU A O 1
ATOM 740 N N . SER A 1 92 ? 5.789 -4.504 -2.57 1 82 92 SER A N 1
ATOM 741 C CA . SER A 1 92 ? 5.453 -4.957 -1.225 1 82 92 SER A CA 1
ATOM 742 C C . SER 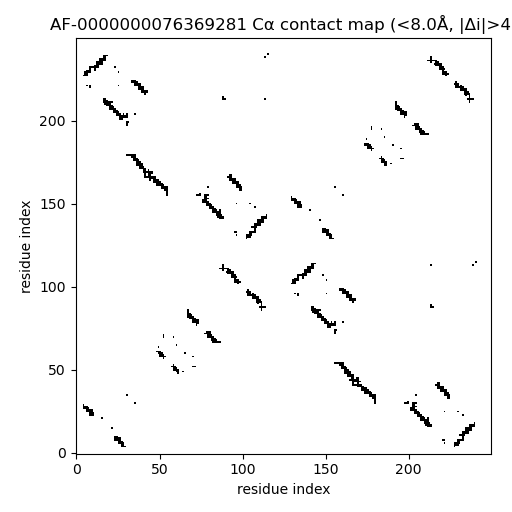A 1 92 ? 3.941 -4.992 -1.016 1 82 92 SER A C 1
ATOM 744 O O . SER A 1 92 ? 3.258 -3.986 -1.216 1 82 92 SER A O 1
ATOM 746 N N . ALA A 1 93 ? 3.441 -6.203 -0.623 1 85.12 93 ALA A N 1
ATOM 747 C CA . ALA A 1 93 ? 2.012 -6.438 -0.438 1 85.12 93 ALA A CA 1
ATOM 748 C C . ALA A 1 93 ? 1.749 -7.836 0.111 1 85.12 93 ALA A C 1
ATOM 750 O O . ALA A 1 93 ? 2.678 -8.633 0.268 1 85.12 93 ALA A O 1
ATOM 751 N N . VAL A 1 94 ? 0.458 -8.07 0.448 1 87 94 VAL A N 1
ATOM 752 C CA . VAL A 1 94 ? 0.033 -9.445 0.687 1 87 94 VAL A CA 1
ATOM 753 C C . VAL A 1 94 ? -0.472 -10.062 -0.615 1 87 94 VAL A C 1
ATOM 755 O O . VAL A 1 94 ? -1.356 -9.508 -1.271 1 87 94 VAL A O 1
ATOM 758 N N . TYR A 1 95 ? 0.192 -11.125 -0.943 1 92.38 95 TYR A N 1
ATOM 759 C CA . TYR A 1 95 ? -0.208 -11.812 -2.164 1 92.38 95 TYR A CA 1
ATOM 760 C C . TYR A 1 95 ? -1.115 -13 -1.85 1 92.38 95 TYR A C 1
ATOM 762 O O . TYR A 1 95 ? -0.848 -13.766 -0.922 1 92.38 95 TYR A O 1
ATOM 770 N N . TYR A 1 96 ? -2.119 -13.133 -2.646 1 92.62 96 TYR A N 1
ATOM 771 C CA . TYR A 1 96 ? -3.076 -14.227 -2.506 1 92.62 96 TYR A CA 1
ATOM 772 C C . TYR A 1 96 ? -3.201 -15.008 -3.805 1 92.62 96 TYR A C 1
ATOM 774 O O . TYR A 1 96 ? -3.213 -14.43 -4.891 1 92.62 96 TYR A O 1
ATOM 782 N N . CYS A 1 97 ? -3.18 -16.281 -3.67 1 96.56 97 CYS A N 1
ATOM 783 C CA . CYS A 1 97 ? -3.625 -17.125 -4.77 1 96.56 97 CYS A CA 1
ATOM 784 C C . CYS A 1 97 ? -5.086 -17.516 -4.594 1 96.56 97 CYS A C 1
ATOM 786 O O . CYS A 1 97 ? -5.52 -17.828 -3.482 1 96.56 97 CYS A O 1
ATOM 788 N N . CYS A 1 98 ? -5.863 -17.406 -5.676 1 94.19 98 CYS A N 1
ATOM 789 C CA . CYS A 1 98 ? -7.281 -17.75 -5.613 1 94.19 98 CYS A CA 1
ATOM 790 C C . CYS A 1 98 ? -7.68 -18.641 -6.785 1 94.19 98 CYS A C 1
ATOM 792 O O . CYS A 1 98 ? -7.203 -18.453 -7.906 1 94.19 98 CYS A O 1
ATOM 794 N N . VAL A 1 99 ? -8.492 -19.562 -6.465 1 94.94 99 VAL A N 1
ATOM 795 C CA . VAL A 1 99 ? -9.094 -20.406 -7.492 1 94.94 99 VAL A CA 1
ATOM 796 C C . VAL A 1 99 ? -10.617 -20.344 -7.395 1 94.94 99 VAL A C 1
ATOM 798 O O . VAL A 1 99 ? -11.164 -19.953 -6.355 1 94.94 99 VAL A O 1
ATOM 801 N N . LEU A 1 100 ? -11.234 -20.656 -8.422 1 88.62 100 LEU A N 1
ATOM 802 C CA . LEU A 1 100 ? -12.688 -20.688 -8.453 1 88.62 100 LEU A CA 1
ATOM 803 C C . LEU A 1 100 ? -13.289 -19.391 -7.945 1 88.62 100 LEU A C 1
ATOM 805 O O . LEU A 1 100 ? -14.227 -19.406 -7.148 1 88.62 100 LEU A O 1
ATOM 809 N N . GLY A 1 101 ? -12.672 -18.297 -8.352 1 81.81 101 GLY A N 1
ATOM 810 C CA . GLY A 1 101 ? -13.195 -17 -7.965 1 81.81 101 GLY A CA 1
ATOM 811 C C . GLY A 1 101 ? -12.711 -16.547 -6.598 1 81.81 101 GLY A C 1
ATOM 812 O O . GLY A 1 101 ? -11.664 -15.906 -6.484 1 81.81 101 GLY A O 1
ATOM 813 N N . GLU A 1 102 ? -13.398 -17.094 -5.488 1 82.31 102 GLU A N 1
ATOM 814 C CA . GLU A 1 102 ? -13.18 -16.484 -4.18 1 82.31 102 GLU A CA 1
ATOM 815 C C . GLU A 1 102 ? -12.508 -17.453 -3.221 1 82.31 102 GLU A C 1
ATOM 817 O O . GLU A 1 102 ? -12.398 -17.188 -2.023 1 82.31 102 GLU A O 1
ATOM 822 N N . VAL A 1 103 ? -12.172 -18.656 -3.711 1 89.25 103 VAL A N 1
ATOM 823 C CA . VAL A 1 103 ? -11.391 -19.562 -2.875 1 89.25 103 VAL A CA 1
ATOM 824 C C . VAL A 1 103 ? -9.922 -19.156 -2.906 1 89.25 103 VAL A C 1
ATOM 826 O O . VAL A 1 103 ? -9.219 -19.422 -3.889 1 89.25 103 VAL A O 1
ATOM 829 N N . CYS A 1 104 ? -9.523 -18.531 -1.714 1 92.44 104 CYS A N 1
ATOM 830 C CA . CYS A 1 104 ? -8.172 -17.984 -1.697 1 92.44 104 CYS A CA 1
ATOM 831 C C . CYS A 1 104 ? -7.348 -18.594 -0.57 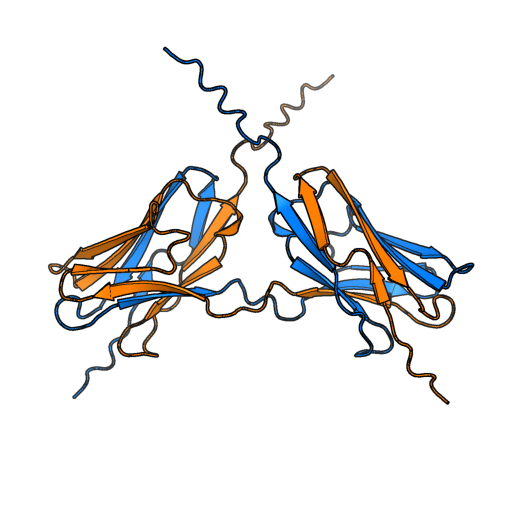1 92.44 104 CYS A C 1
ATOM 833 O O . CYS A 1 104 ? -7.898 -19.172 0.367 1 92.44 104 CYS A O 1
ATOM 835 N N . GLY A 1 105 ? -6.059 -18.547 -0.838 1 93.12 105 GLY A N 1
ATOM 836 C CA . GLY A 1 105 ? -5.145 -18.922 0.231 1 93.12 105 GLY A CA 1
ATOM 837 C C . GLY A 1 105 ? -5.094 -17.891 1.354 1 93.12 105 GLY A C 1
ATOM 838 O O . GLY A 1 105 ? -5.832 -16.906 1.342 1 93.12 105 GLY A O 1
ATOM 839 N N . ASP A 1 106 ? -4.148 -18.141 2.33 1 90.38 106 ASP A N 1
ATOM 840 C CA . ASP A 1 106 ? -4.051 -17.328 3.531 1 90.38 106 ASP A CA 1
ATOM 841 C C . ASP A 1 106 ? -3.102 -16.141 3.314 1 90.38 106 ASP A C 1
ATOM 843 O O . ASP A 1 106 ? -2.898 -15.328 4.215 1 90.38 106 ASP A O 1
ATOM 847 N N . GLY A 1 107 ? -2.545 -16.016 2.262 1 91.88 107 GLY A N 1
ATOM 848 C CA . GLY A 1 107 ? -1.747 -14.859 1.888 1 91.88 107 GLY A CA 1
ATOM 849 C C . GLY A 1 107 ? -0.287 -14.992 2.277 1 91.88 107 GLY A C 1
ATOM 850 O O . GLY A 1 107 ? 0.047 -15.711 3.219 1 91.88 107 GLY A O 1
ATOM 851 N N . THR A 1 108 ? 0.59 -14.43 1.532 1 93.56 108 THR A N 1
ATOM 852 C CA . THR A 1 108 ? 2.006 -14.234 1.823 1 93.56 108 THR A CA 1
ATOM 853 C C . THR A 1 108 ? 2.344 -12.75 1.869 1 93.56 108 THR A C 1
ATOM 855 O O . THR A 1 108 ? 2.107 -12.023 0.901 1 93.56 108 THR A O 1
ATOM 858 N N . LEU A 1 109 ? 2.781 -12.234 2.971 1 89.06 109 LEU A N 1
ATOM 859 C CA . LEU A 1 109 ? 3.266 -10.859 3.059 1 89.06 109 LEU A CA 1
ATOM 860 C C . LEU A 1 109 ? 4.668 -10.742 2.467 1 89.06 109 LEU A C 1
ATOM 862 O O . LEU A 1 109 ? 5.625 -11.289 3.018 1 89.06 109 LEU A O 1
ATOM 866 N N . LEU A 1 110 ? 4.77 -10.164 1.348 1 91.69 110 LEU A N 1
ATOM 867 C CA . LEU A 1 110 ? 6.047 -9.852 0.718 1 91.69 110 LEU A CA 1
ATOM 868 C C . LEU A 1 110 ? 6.535 -8.469 1.142 1 91.69 110 LEU A C 1
ATOM 870 O O . LEU A 1 110 ? 5.891 -7.461 0.838 1 91.69 110 LEU A O 1
ATOM 874 N N . ASN A 1 111 ? 7.656 -8.422 1.852 1 85.38 111 ASN A N 1
ATOM 875 C CA . ASN A 1 111 ? 8.242 -7.164 2.305 1 85.38 111 ASN A CA 1
ATOM 876 C C . ASN A 1 111 ? 9.57 -6.879 1.609 1 85.38 111 ASN A C 1
ATOM 878 O O . ASN A 1 111 ? 10.578 -7.52 1.909 1 85.38 111 ASN A O 1
ATOM 882 N N . ILE A 1 112 ? 9.609 -5.961 0.718 1 83.31 112 ILE A N 1
ATOM 883 C CA . ILE A 1 112 ? 10.789 -5.625 -0.065 1 83.31 112 ILE A CA 1
ATOM 884 C C . ILE A 1 112 ? 11.422 -4.344 0.475 1 83.31 112 ILE A C 1
ATOM 886 O O . ILE A 1 112 ? 10.734 -3.33 0.637 1 83.31 112 ILE A O 1
ATOM 890 N N . THR A 1 113 ? 12.695 -4.367 0.818 1 76.88 113 THR A N 1
ATOM 891 C CA . THR A 1 113 ? 13.406 -3.199 1.328 1 76.88 113 THR A CA 1
ATOM 892 C C . THR A 1 113 ? 14.484 -2.756 0.349 1 76.88 113 THR A C 1
ATOM 894 O O . THR A 1 113 ? 14.828 -3.49 -0.579 1 76.88 113 THR A O 1
ATOM 897 N N . CYS A 1 114 ? 14.961 -1.531 0.498 1 73.25 114 CYS A N 1
ATOM 898 C CA . CYS A 1 114 ? 15.953 -0.955 -0.403 1 73.25 114 CYS A CA 1
ATOM 899 C C . CYS A 1 114 ? 17.297 -1.658 -0.256 1 73.25 114 CYS A C 1
ATOM 901 O O . CYS A 1 114 ? 17.672 -2.078 0.842 1 73.25 114 CYS A O 1
ATOM 903 N N . GLU A 1 115 ? 17.953 -2.1 -1.412 1 64.75 115 GLU A N 1
ATOM 904 C CA . GLU A 1 115 ? 19.25 -2.789 -1.44 1 64.75 115 GLU A CA 1
ATOM 905 C C . GLU A 1 115 ? 20.297 -2.029 -0.638 1 64.75 115 GLU A C 1
ATOM 907 O O . GLU A 1 115 ? 21.156 -2.637 0.007 1 64.75 115 GLU A O 1
ATOM 912 N N . TYR A 1 116 ? 20.672 -0.854 -0.925 1 49.66 116 TYR A N 1
ATOM 913 C CA . TYR A 1 116 ? 21.812 -0.156 -0.355 1 49.66 116 TYR A CA 1
ATOM 914 C C . TYR A 1 116 ? 21.625 0.084 1.137 1 49.66 116 TYR A C 1
ATOM 916 O O . TYR A 1 116 ? 20.719 0.806 1.542 1 49.66 116 TYR A O 1
ATOM 924 N N . ALA A 1 117 ? 21.188 -0.875 1.875 1 48.75 117 ALA A N 1
ATOM 925 C CA . ALA A 1 117 ? 21.234 -0.58 3.305 1 48.75 117 ALA A CA 1
ATOM 926 C C . ALA A 1 117 ? 22.562 0.092 3.672 1 48.75 117 ALA A C 1
ATOM 928 O O . ALA A 1 117 ? 23.625 -0.377 3.281 1 48.75 117 ALA A O 1
ATOM 929 N N . PHE A 1 118 ? 22.609 1.383 3.803 1 36.81 118 PHE A N 1
ATOM 930 C CA . PHE A 1 118 ? 23.781 2.15 4.215 1 36.81 118 PHE A CA 1
ATOM 931 C C . PHE A 1 118 ? 24.453 1.509 5.422 1 36.81 118 PHE A C 1
ATOM 933 O O . PHE A 1 118 ? 23.797 1.225 6.426 1 36.81 118 PHE A O 1
ATOM 940 N N . GLU A 1 119 ? 25.344 0.554 5.211 1 40.53 119 GLU A N 1
ATOM 941 C CA . GLU A 1 119 ? 26.281 0.27 6.301 1 40.53 119 GLU A CA 1
ATOM 942 C C . GLU A 1 119 ? 26.781 1.558 6.945 1 40.53 119 GLU A C 1
ATOM 944 O O . GLU A 1 119 ? 27.422 2.377 6.285 1 40.53 119 GLU A O 1
ATOM 949 N N . TYR A 1 120 ? 26 2.266 7.621 1 34.88 120 TYR A N 1
ATOM 950 C CA . TYR A 1 120 ? 26.594 3.346 8.406 1 34.88 120 TYR A CA 1
ATOM 951 C C . TYR A 1 120 ? 27.75 2.838 9.25 1 34.88 120 TYR A C 1
ATOM 953 O O . TYR A 1 120 ? 27.594 1.942 10.078 1 34.88 120 TYR A O 1
ATOM 961 N N . THR A 1 121 ? 28.844 2.357 8.57 1 39.34 121 THR A N 1
ATOM 962 C CA . THR A 1 121 ? 30.031 2.186 9.391 1 39.34 121 THR A CA 1
ATOM 963 C C . THR A 1 121 ? 30.359 3.461 10.164 1 39.34 121 THR A C 1
ATOM 965 O O . THR A 1 121 ? 30.547 4.523 9.57 1 39.34 121 THR A O 1
ATOM 968 N N . PHE A 1 122 ? 29.766 3.598 11.32 1 32.94 122 PHE A N 1
ATOM 969 C CA . PHE A 1 122 ? 30.203 4.617 12.273 1 32.94 122 PHE A CA 1
ATOM 970 C C . PHE A 1 122 ? 31.688 4.496 12.555 1 32.94 122 PHE A C 1
ATOM 972 O O . PHE A 1 122 ? 32.156 3.449 13.008 1 32.94 122 PHE A O 1
ATOM 979 N N . TYR A 1 123 ? 32.531 5.016 11.664 1 35.91 123 TYR A N 1
ATOM 980 C CA . TYR A 1 123 ? 33.875 5.223 12.164 1 35.91 123 TYR A CA 1
ATOM 981 C C . TYR A 1 123 ? 33.875 6.199 13.336 1 35.91 123 TYR A C 1
ATOM 983 O O . TYR A 1 123 ? 33.281 7.27 13.258 1 35.91 123 TYR A O 1
ATOM 991 N N . PRO A 1 124 ? 33.938 5.645 14.492 1 37.44 124 PRO A N 1
ATOM 992 C CA . PRO A 1 124 ? 34.25 6.555 15.602 1 37.44 124 PRO A CA 1
ATOM 993 C C . PRO A 1 124 ? 35.312 7.57 15.258 1 37.44 124 PRO A C 1
ATOM 995 O O . PRO A 1 124 ? 36.281 7.242 14.547 1 37.44 124 PRO A O 1
ATOM 998 N N . LEU A 1 125 ? 34.906 8.828 15.266 1 31.11 125 LEU A N 1
ATOM 999 C CA . LEU A 1 125 ? 36.062 9.727 15.383 1 31.11 125 LEU A CA 1
ATOM 1000 C C . LEU A 1 125 ? 36.906 9.367 16.594 1 31.11 125 LEU A C 1
ATOM 1002 O O . LEU A 1 125 ? 36.406 8.906 17.609 1 31.11 125 LEU A O 1
ATOM 1006 N N . MET B 1 1 ? -19.359 -32.969 -5.48 1 31.97 1 MET B N 1
ATOM 1007 C CA . MET B 1 1 ? -18.812 -32.469 -4.219 1 31.97 1 MET B CA 1
ATOM 1008 C C . MET B 1 1 ? -17.688 -31.469 -4.465 1 31.97 1 MET B C 1
ATOM 1010 O O . MET B 1 1 ? -16.625 -31.828 -4.992 1 31.97 1 MET B O 1
ATOM 1014 N N . VAL B 1 2 ? -17.906 -30.328 -4.879 1 43.59 2 VAL B N 1
ATOM 1015 C CA . VAL B 1 2 ? -16.828 -29.375 -5.109 1 43.59 2 VAL B CA 1
ATOM 1016 C C . VAL B 1 2 ? -15.922 -29.312 -3.887 1 43.59 2 VAL B C 1
ATOM 1018 O O . VAL B 1 2 ? -16.375 -29 -2.781 1 43.59 2 VAL B O 1
ATOM 1021 N N . GLN B 1 3 ? -15.078 -30.25 -3.691 1 51.06 3 GLN B N 1
ATOM 1022 C CA . GLN B 1 3 ? -14.211 -30.297 -2.525 1 51.06 3 GLN B CA 1
ATOM 1023 C C . GLN B 1 3 ? -13.602 -28.922 -2.234 1 51.06 3 GLN B C 1
ATOM 1025 O O . GLN B 1 3 ? -13.086 -28.266 -3.137 1 51.06 3 GLN B O 1
ATOM 1030 N N . SER B 1 4 ? -14.117 -28.281 -1.259 1 62.72 4 SER B N 1
ATOM 1031 C CA . SER B 1 4 ? -13.664 -27 -0.729 1 62.72 4 SER B CA 1
ATOM 1032 C C . SER B 1 4 ? -12.141 -26.938 -0.692 1 62.72 4 SER B C 1
ATOM 1034 O O . SER B 1 4 ? -11.484 -27.828 -0.172 1 62.72 4 SER B O 1
ATOM 1036 N N . GLN B 1 5 ? -11.523 -26.594 -1.769 1 79.75 5 GLN B N 1
ATOM 1037 C CA . GLN B 1 5 ? -10.07 -26.516 -1.748 1 79.75 5 GLN B CA 1
ATOM 1038 C C . GLN B 1 5 ? -9.594 -25.5 -0.703 1 79.75 5 GLN B C 1
ATOM 1040 O O . GLN B 1 5 ? -10.18 -24.438 -0.555 1 79.75 5 GLN B O 1
ATOM 1045 N N . ILE B 1 6 ? -8.875 -26.047 0.311 1 87.12 6 ILE B N 1
ATOM 1046 C CA . ILE B 1 6 ? -8.172 -25.156 1.23 1 87.12 6 ILE B CA 1
ATOM 1047 C C . ILE B 1 6 ? -6.762 -24.891 0.712 1 87.12 6 ILE B C 1
ATOM 1049 O O . ILE B 1 6 ? -5.926 -25.797 0.67 1 87.12 6 ILE B O 1
ATOM 1053 N N . LEU B 1 7 ? -6.57 -23.797 0.208 1 94.25 7 LEU B N 1
ATOM 1054 C CA . LEU B 1 7 ? -5.258 -23.391 -0.282 1 94.25 7 LEU B CA 1
ATOM 1055 C C . LEU B 1 7 ? -4.387 -22.875 0.858 1 94.25 7 LEU B C 1
ATOM 1057 O O . LEU B 1 7 ? -4.863 -22.125 1.714 1 94.25 7 LEU B O 1
ATOM 1061 N N . VAL B 1 8 ? -3.143 -23.297 0.91 1 95.44 8 VAL B N 1
ATOM 1062 C CA . VAL B 1 8 ? -2.182 -22.875 1.924 1 95.44 8 VAL B CA 1
ATOM 1063 C C . VAL B 1 8 ? -0.979 -22.219 1.254 1 95.44 8 VAL B C 1
ATOM 1065 O O . VAL B 1 8 ? -0.351 -22.812 0.371 1 95.44 8 VAL B O 1
ATOM 1068 N N . GLN B 1 9 ? -0.736 -21 1.684 1 96.38 9 GLN B N 1
ATOM 1069 C CA . GLN B 1 9 ? 0.371 -20.266 1.065 1 96.38 9 GLN B CA 1
ATOM 1070 C C . GLN B 1 9 ? 1.607 -20.297 1.958 1 96.38 9 GLN B C 1
ATOM 1072 O O . GLN B 1 9 ? 1.498 -20.203 3.182 1 96.38 9 GLN B O 1
ATOM 1077 N N . THR B 1 10 ? 2.777 -20.484 1.293 1 96.44 10 THR B N 1
ATOM 1078 C CA . THR B 1 10 ? 4.074 -20.453 1.959 1 96.44 10 THR B CA 1
ATOM 1079 C C . THR B 1 10 ? 5.082 -19.656 1.147 1 96.44 10 THR B C 1
ATOM 1081 O O . THR B 1 10 ? 5.059 -19.672 -0.084 1 96.44 10 THR B O 1
ATOM 1084 N N . PRO B 1 11 ? 5.969 -18.938 1.756 1 96.19 11 PRO B N 1
ATOM 1085 C CA . PRO B 1 11 ? 5.926 -18.688 3.197 1 96.19 11 PRO B CA 1
ATOM 1086 C C . PRO B 1 11 ? 4.82 -17.719 3.592 1 96.19 11 PRO B C 1
ATOM 1088 O O . PRO B 1 11 ? 4.191 -17.109 2.725 1 96.19 11 PRO B O 1
ATOM 1091 N N . GLU B 1 12 ? 4.527 -17.625 4.891 1 92.19 12 GLU B N 1
ATOM 1092 C CA . GLU B 1 12 ? 3.598 -16.609 5.375 1 92.19 12 GLU B CA 1
ATOM 1093 C C . GLU B 1 12 ? 4.18 -15.211 5.215 1 92.19 12 GLU B C 1
ATOM 1095 O O . GLU B 1 12 ? 3.459 -14.273 4.875 1 92.19 12 GLU B O 1
ATOM 1100 N N . PHE B 1 13 ? 5.441 -15.086 5.566 1 91.62 13 PHE B N 1
ATOM 1101 C CA . PHE B 1 13 ? 6.199 -13.844 5.469 1 91.62 13 PHE B CA 1
ATOM 1102 C C . PHE B 1 13 ? 7.461 -14.039 4.641 1 91.62 13 PHE B C 1
ATOM 1104 O O . PHE B 1 13 ? 8.234 -14.969 4.891 1 91.62 13 PHE B O 1
ATOM 1111 N N . LYS B 1 14 ? 7.656 -13.164 3.629 1 94.81 14 LYS B N 1
ATOM 1112 C CA . LYS B 1 14 ? 8.812 -13.25 2.746 1 94.81 14 LYS B CA 1
ATOM 1113 C C . LYS B 1 14 ? 9.539 -11.906 2.656 1 94.81 14 LYS B C 1
ATOM 1115 O O . LYS B 1 14 ? 9.211 -11.078 1.811 1 94.81 14 LYS B O 1
ATOM 1120 N N . PRO B 1 15 ? 10.586 -11.633 3.486 1 92.38 15 PRO B N 1
ATOM 1121 C CA . PRO B 1 15 ? 11.43 -10.453 3.307 1 92.38 15 PRO B CA 1
ATOM 1122 C C . PRO B 1 15 ? 12.344 -10.555 2.09 1 92.38 15 PRO B C 1
ATOM 1124 O O . PRO B 1 15 ? 12.844 -11.641 1.783 1 92.38 15 PRO B O 1
ATOM 1127 N N . ALA B 1 16 ? 12.516 -9.5 1.391 1 90.38 16 ALA B N 1
ATOM 1128 C CA . ALA B 1 16 ? 13.414 -9.445 0.239 1 90.38 16 ALA B CA 1
ATOM 1129 C C . ALA B 1 16 ? 14.008 -8.047 0.073 1 90.38 16 ALA B C 1
ATOM 1131 O O . ALA B 1 16 ? 13.477 -7.078 0.619 1 90.38 16 ALA B O 1
ATOM 1132 N N . ARG B 1 17 ? 15.117 -7.934 -0.602 1 86.31 17 ARG B N 1
ATOM 1133 C CA . ARG B 1 17 ? 15.703 -6.664 -1.021 1 86.31 17 ARG B CA 1
ATOM 1134 C C . ARG B 1 17 ? 15.383 -6.367 -2.482 1 86.31 17 ARG B C 1
ATOM 1136 O O . ARG B 1 17 ? 15.18 -7.289 -3.279 1 86.31 17 ARG B O 1
ATOM 1143 N N . GLU B 1 18 ? 15.32 -5.145 -2.676 1 86 18 GLU B N 1
ATOM 1144 C CA . GLU B 1 18 ? 15.086 -4.75 -4.062 1 86 18 GLU B CA 1
ATOM 1145 C C . GLU B 1 18 ? 16.062 -5.434 -5.004 1 86 18 GLU B C 1
ATOM 1147 O O . GLU B 1 18 ? 17.25 -5.559 -4.691 1 86 18 GLU B O 1
ATOM 1152 N N . GLY B 1 19 ? 15.555 -5.895 -6.137 1 88.38 19 GLY B N 1
ATOM 1153 C CA . GLY B 1 19 ? 16.391 -6.512 -7.148 1 88.38 19 GLY B CA 1
ATOM 1154 C C . GLY B 1 19 ? 16.438 -8.023 -7.043 1 88.38 19 GLY B C 1
ATOM 1155 O O . GLY B 1 19 ? 16.859 -8.703 -7.98 1 88.38 19 GLY B O 1
ATOM 1156 N N . GLN B 1 20 ? 16.078 -8.508 -5.934 1 93.25 20 GLN B N 1
ATOM 1157 C CA . GLN B 1 20 ? 16.141 -9.953 -5.73 1 93.25 20 GLN B CA 1
ATOM 1158 C C . GLN B 1 20 ? 14.984 -10.664 -6.426 1 93.25 20 GLN B C 1
ATOM 1160 O O . GLN B 1 20 ? 14.07 -10.008 -6.941 1 93.25 20 GLN B O 1
ATOM 1165 N N . THR B 1 21 ? 15.148 -11.977 -6.543 1 95.75 21 THR B N 1
ATOM 1166 C CA . THR B 1 21 ? 14.086 -12.867 -7.004 1 95.75 21 THR B CA 1
ATOM 1167 C C . THR B 1 21 ? 13.406 -13.547 -5.82 1 95.75 21 THR B C 1
ATOM 1169 O O . THR B 1 21 ? 14.07 -14.008 -4.891 1 95.75 21 THR B O 1
ATOM 1172 N N . VAL B 1 22 ? 12.078 -13.539 -5.875 1 96.94 22 VAL B N 1
ATOM 1173 C CA . VAL B 1 22 ? 11.352 -14.219 -4.809 1 96.94 22 VAL B CA 1
ATOM 1174 C C . VAL B 1 22 ? 10.359 -15.211 -5.41 1 96.94 22 VAL B C 1
ATOM 1176 O O . VAL B 1 22 ? 9.945 -15.07 -6.566 1 96.94 22 VAL B O 1
ATOM 1179 N N . GLU B 1 23 ? 10.055 -16.25 -4.59 1 97.88 23 GLU B N 1
ATOM 1180 C CA . GLU B 1 23 ? 9.086 -17.266 -4.98 1 97.88 23 GLU B CA 1
ATOM 1181 C C . GLU B 1 23 ? 8.008 -17.438 -3.914 1 97.88 23 GLU B C 1
ATOM 1183 O O . GLU B 1 23 ? 8.312 -17.562 -2.727 1 97.88 23 GLU B O 1
ATOM 1188 N N . LEU B 1 24 ? 6.828 -17.406 -4.348 1 98.06 24 LEU B N 1
ATOM 1189 C CA . LEU B 1 24 ? 5.68 -17.703 -3.498 1 98.06 24 LEU B CA 1
ATOM 1190 C C . LEU B 1 24 ? 4.984 -18.984 -3.941 1 98.06 24 LEU B C 1
ATOM 1192 O O . LEU B 1 24 ? 4.934 -19.281 -5.137 1 98.06 24 LEU B O 1
ATOM 1196 N N . ARG B 1 25 ? 4.406 -19.672 -2.951 1 98.25 25 ARG B N 1
ATOM 1197 C CA . ARG B 1 25 ? 3.779 -20.953 -3.246 1 98.25 25 ARG B CA 1
ATOM 1198 C C . ARG B 1 25 ? 2.361 -21.016 -2.688 1 98.25 25 ARG B C 1
ATOM 1200 O O . ARG B 1 25 ? 2.1 -20.516 -1.592 1 98.25 25 ARG B O 1
ATOM 1207 N N . CYS B 1 26 ? 1.586 -21.656 -3.391 1 97.94 26 CYS B N 1
ATOM 1208 C CA . CYS B 1 26 ? 0.209 -21.969 -3.023 1 97.94 26 CYS B CA 1
ATOM 1209 C C . CYS B 1 26 ? -0.059 -23.453 -3.127 1 97.94 26 CYS B C 1
ATOM 1211 O O . CYS B 1 26 ? -0.155 -24 -4.227 1 97.94 26 CYS B O 1
ATOM 1213 N N . ARG B 1 27 ? -0.245 -24.078 -1.973 1 96.5 27 ARG B N 1
ATOM 1214 C CA . ARG B 1 27 ? -0.311 -25.531 -1.922 1 96.5 27 ARG B CA 1
ATOM 1215 C C . ARG B 1 27 ? -1.755 -26.016 -1.809 1 96.5 27 ARG B C 1
ATOM 1217 O O . ARG B 1 27 ? -2.658 -25.219 -1.534 1 96.5 27 ARG B O 1
ATOM 1224 N N . ASN B 1 28 ? -1.92 -27.281 -2.061 1 93.38 28 ASN B N 1
ATOM 1225 C CA . ASN B 1 28 ? -3.197 -27.984 -1.971 1 93.38 28 ASN B CA 1
ATOM 1226 C C . ASN B 1 28 ? -4.18 -27.484 -3.029 1 93.38 28 ASN B C 1
ATOM 1228 O O . ASN B 1 28 ? -5.383 -27.406 -2.773 1 93.38 28 ASN B O 1
ATOM 1232 N N . GLY B 1 29 ? -3.625 -27.094 -4.098 1 91.75 29 GLY B N 1
ATOM 1233 C CA . GLY B 1 29 ? -4.473 -26.734 -5.227 1 91.75 29 GLY B CA 1
ATOM 1234 C C . GLY B 1 29 ? -4.742 -27.906 -6.16 1 91.75 29 GLY B C 1
ATOM 1235 O O . GLY B 1 29 ? -4.082 -28.938 -6.074 1 91.75 29 GLY B O 1
ATOM 1236 N N . ASP B 1 30 ? -5.773 -27.891 -6.852 1 93.19 30 ASP B N 1
ATOM 1237 C CA . ASP B 1 30 ? -5.961 -28.781 -8 1 93.19 30 ASP B CA 1
ATOM 1238 C C . ASP B 1 30 ? -5.422 -28.141 -9.281 1 93.19 30 ASP B C 1
ATOM 1240 O O . ASP B 1 30 ? -6.191 -27.656 -10.109 1 93.19 30 ASP B O 1
ATOM 1244 N N . VAL B 1 31 ? -4.133 -28.25 -9.445 1 94.88 31 VAL B N 1
ATOM 1245 C CA . VAL B 1 31 ? -3.41 -27.422 -10.406 1 94.88 31 VAL B CA 1
ATOM 1246 C C . VAL B 1 31 ? -3.738 -27.875 -11.828 1 94.88 31 VAL B C 1
ATOM 1248 O O . VAL B 1 31 ? -3.561 -27.125 -12.781 1 94.88 31 VAL B O 1
ATOM 1251 N N . SER B 1 32 ? -4.168 -29.156 -12.047 1 93.25 32 SER B N 1
ATOM 1252 C CA . SER B 1 32 ? -4.523 -29.656 -13.367 1 93.25 32 SER B CA 1
ATOM 1253 C C . SER B 1 32 ? -5.93 -29.234 -13.766 1 93.25 32 SER B C 1
ATOM 1255 O O . SER B 1 32 ? -6.273 -29.234 -14.953 1 93.25 32 SER B O 1
ATOM 1257 N N . ARG B 1 33 ? -6.727 -28.844 -12.852 1 93.44 33 ARG B N 1
ATOM 1258 C CA . ARG B 1 33 ? -8.141 -28.625 -13.133 1 93.44 33 ARG B CA 1
ATOM 1259 C C . ARG B 1 33 ? -8.469 -27.141 -13.141 1 93.44 33 ARG B C 1
ATOM 1261 O O . ARG B 1 33 ? -9.281 -26.672 -13.945 1 93.44 33 ARG B O 1
ATOM 1268 N N . PHE B 1 34 ? -7.809 -26.391 -12.242 1 94.81 34 PHE B N 1
ATOM 1269 C CA . PHE B 1 34 ? -8.297 -25.031 -12.047 1 94.81 34 PHE B CA 1
ATOM 1270 C C . PHE B 1 34 ? -7.262 -24.016 -12.508 1 94.81 34 PHE B C 1
ATOM 1272 O O . PHE B 1 34 ? -6.059 -24.219 -12.328 1 94.81 34 PHE B O 1
ATOM 1279 N N . ASN B 1 35 ? -7.852 -22.953 -13.031 1 95.69 35 ASN B N 1
ATOM 1280 C CA . ASN B 1 35 ? -7.047 -21.75 -13.195 1 95.69 35 ASN B CA 1
ATOM 1281 C C . ASN B 1 35 ? -6.711 -21.109 -11.852 1 95.69 35 ASN B C 1
ATOM 1283 O O . ASN B 1 35 ? -7.516 -21.156 -10.922 1 95.69 35 ASN B O 1
ATOM 1287 N N . VAL B 1 36 ? -5.516 -20.516 -11.789 1 96.56 36 VAL B N 1
ATOM 1288 C CA . VAL B 1 36 ? -5.176 -19.797 -10.57 1 96.56 36 VAL B CA 1
ATOM 1289 C C . VAL B 1 36 ? -5.043 -18.297 -10.875 1 96.56 36 VAL B C 1
ATOM 1291 O O . VAL B 1 36 ? -4.5 -17.922 -11.914 1 96.56 36 VAL B O 1
ATOM 1294 N N . ASN B 1 37 ? -5.625 -17.516 -10.008 1 95.06 37 ASN B N 1
ATOM 1295 C CA . ASN B 1 37 ? -5.461 -16.078 -10.016 1 95.06 37 ASN B CA 1
ATOM 1296 C C . ASN B 1 37 ? -4.605 -15.594 -8.852 1 95.06 37 ASN B C 1
ATOM 1298 O O . ASN B 1 37 ? -4.836 -15.984 -7.703 1 95.06 37 ASN B O 1
ATOM 1302 N N . TRP B 1 38 ? -3.627 -14.82 -9.156 1 94.62 38 TRP B N 1
ATOM 1303 C CA . TRP B 1 38 ? -2.848 -14.148 -8.125 1 94.62 38 TRP B CA 1
ATOM 1304 C C . TRP B 1 38 ? -3.293 -12.695 -7.965 1 94.62 38 TRP B C 1
ATOM 1306 O O . TRP B 1 38 ? -3.523 -12 -8.953 1 94.62 38 TRP B O 1
ATOM 1316 N N . TYR B 1 39 ? -3.439 -12.328 -6.688 1 90.31 39 TYR B N 1
ATOM 1317 C CA . TYR B 1 39 ? -3.797 -10.969 -6.305 1 90.31 39 TYR B CA 1
ATOM 1318 C C . TYR B 1 39 ? -2.807 -10.406 -5.289 1 90.31 39 TYR B C 1
ATOM 1320 O O . TYR B 1 39 ? -2.129 -11.164 -4.59 1 90.31 39 TYR B O 1
ATOM 1328 N N . ARG B 1 40 ? -2.723 -9.164 -5.309 1 88.75 40 ARG B N 1
ATOM 1329 C CA . ARG B 1 40 ? -1.988 -8.531 -4.215 1 88.75 40 ARG B CA 1
ATOM 1330 C C . ARG B 1 40 ? -2.846 -7.484 -3.51 1 88.75 40 ARG B C 1
ATOM 1332 O O . ARG B 1 40 ? -3.648 -6.801 -4.145 1 88.75 40 ARG B O 1
ATOM 1339 N N . VAL B 1 41 ? -2.834 -7.598 -2.287 1 81 41 VAL B N 1
ATOM 1340 C CA . VAL B 1 41 ? -3.557 -6.66 -1.436 1 81 41 VAL B CA 1
ATOM 1341 C C . VAL B 1 41 ? -2.564 -5.785 -0.673 1 81 41 VAL B C 1
ATOM 1343 O O . VAL B 1 41 ? -1.68 -6.297 0.017 1 81 41 VAL B O 1
ATOM 1346 N N . PHE B 1 42 ? -2.666 -4.758 -1.116 1 69.38 42 PHE B N 1
ATOM 1347 C CA . PHE B 1 42 ? -1.838 -3.809 -0.38 1 69.38 42 PHE B CA 1
ATOM 1348 C C . PHE B 1 42 ? -2.412 -3.551 1.008 1 69.38 42 PHE B C 1
ATOM 1350 O O . PHE B 1 42 ? -3.633 -3.541 1.188 1 69.38 42 PHE B O 1
ATOM 1357 N N . PRO B 1 43 ? -1.6 -4.145 1.861 1 52.16 43 PRO B N 1
ATOM 1358 C CA . PRO B 1 43 ? -2.18 -3.854 3.174 1 52.16 43 PRO B CA 1
ATOM 1359 C C . PRO B 1 43 ? -3.211 -2.729 3.129 1 52.16 43 PRO B C 1
ATOM 1361 O O . PRO B 1 43 ? -3.068 -1.786 2.346 1 52.16 43 PRO B O 1
ATOM 1364 N N . ARG B 1 44 ? -4.578 -3.242 2.984 1 48.25 44 ARG B N 1
ATOM 1365 C CA . ARG B 1 44 ? -5.754 -2.381 3.057 1 48.25 44 ARG B CA 1
ATOM 1366 C C . ARG B 1 44 ? -5.371 -0.967 3.482 1 48.25 44 ARG B C 1
ATOM 1368 O O . ARG B 1 44 ? -4.398 -0.774 4.211 1 48.25 44 ARG B O 1
ATOM 1375 N N . LYS B 1 45 ? -6.02 -0.139 2.678 1 49.88 45 LYS B N 1
ATOM 1376 C CA . LYS B 1 45 ? -6.109 1.306 2.863 1 49.88 45 LYS B CA 1
ATOM 1377 C C . LYS B 1 45 ? -6.289 1.66 4.336 1 49.88 45 LYS B C 1
ATOM 1379 O O . LYS B 1 45 ? -7.418 1.746 4.828 1 49.88 45 LYS B O 1
ATOM 1384 N N . GLN B 1 46 ? -6.027 0.748 5.273 1 56.31 46 GLN B N 1
ATOM 1385 C CA . GLN B 1 46 ? -6.285 1.133 6.656 1 56.31 46 GLN B CA 1
ATOM 1386 C C . GLN B 1 46 ? -5.938 2.6 6.891 1 56.31 46 GLN B C 1
ATOM 1388 O O . GLN B 1 46 ? -4.82 3.033 6.598 1 56.31 46 GLN B O 1
ATOM 1393 N N . ARG B 1 47 ? -6.855 3.506 6.57 1 67.44 47 ARG B N 1
ATOM 1394 C CA . ARG B 1 47 ? -6.52 4.812 7.121 1 67.44 47 ARG B CA 1
ATOM 1395 C C . ARG B 1 47 ? -5.664 4.676 8.375 1 67.44 47 ARG B C 1
ATOM 1397 O O . ARG B 1 47 ? -6.109 4.105 9.375 1 67.44 47 ARG B O 1
ATOM 1404 N N . ALA B 1 48 ? -4.445 4.863 8.102 1 80.06 48 ALA B N 1
ATOM 1405 C CA . ALA B 1 48 ? -3.557 4.82 9.266 1 80.06 48 ALA B CA 1
ATOM 1406 C C . ALA B 1 48 ? -3.33 6.219 9.836 1 80.06 48 ALA B C 1
ATOM 1408 O O . ALA B 1 48 ? -3.018 7.156 9.094 1 80.06 48 ALA B O 1
ATOM 1409 N N . TRP B 1 49 ? -3.6 6.316 11.133 1 88.31 49 TRP B N 1
ATOM 1410 C CA . TRP B 1 49 ? -3.311 7.566 11.828 1 88.31 49 TRP B CA 1
ATOM 1411 C C . TRP B 1 49 ? -1.81 7.828 11.883 1 88.31 49 TRP B C 1
ATOM 1413 O O . TRP B 1 49 ? -1.031 6.941 12.242 1 88.31 49 TRP B O 1
ATOM 1423 N N . VAL B 1 50 ? -1.48 8.914 11.391 1 89.88 50 VAL B N 1
ATOM 1424 C CA . VAL B 1 50 ? -0.079 9.32 11.391 1 89.88 50 VAL B CA 1
ATOM 1425 C C . VAL B 1 50 ? 0.215 10.156 12.633 1 89.88 50 VAL B C 1
ATOM 1427 O O . VAL B 1 50 ? 1.085 9.812 13.43 1 89.88 50 VAL B O 1
ATOM 1430 N N . LEU B 1 51 ? -0.449 11.273 12.773 1 92.62 51 LEU B N 1
ATOM 1431 C CA . LEU B 1 51 ? -0.281 12.125 13.945 1 92.62 51 LEU B CA 1
ATOM 1432 C C . LEU B 1 51 ? -1.48 13.055 14.117 1 92.62 51 LEU B C 1
ATOM 1434 O O . LEU B 1 51 ? -2.273 13.227 13.195 1 92.62 51 LEU B O 1
ATOM 1438 N N . THR B 1 52 ? -1.623 13.578 15.336 1 93.88 52 THR B N 1
ATOM 1439 C CA . THR B 1 52 ? -2.512 14.688 15.664 1 93.88 52 THR B CA 1
ATOM 1440 C C . THR B 1 52 ? -1.711 15.914 16.078 1 93.88 52 THR B C 1
ATOM 1442 O O . THR B 1 52 ? -0.816 15.82 16.922 1 93.88 52 THR B O 1
ATOM 1445 N N . HIS B 1 53 ? -1.968 16.969 15.438 1 95.88 53 HIS B N 1
ATOM 1446 C CA . HIS B 1 53 ? -1.436 18.266 15.852 1 95.88 53 HIS B CA 1
ATOM 1447 C C . HIS B 1 53 ? -2.529 19.141 16.453 1 95.88 53 HIS B C 1
ATOM 1449 O O . HIS B 1 53 ? -3.414 19.609 15.734 1 95.88 53 HIS B O 1
ATOM 1455 N N . GLN B 1 54 ? -2.4 19.359 17.75 1 95.75 54 GLN B N 1
ATOM 1456 C CA . GLN B 1 54 ? -3.43 20.094 18.484 1 95.75 54 GLN B CA 1
ATOM 1457 C C . GLN B 1 54 ? -3.271 21.594 18.281 1 95.75 54 GLN B C 1
ATOM 1459 O O . GLN B 1 54 ? -2.166 22.094 18.047 1 95.75 54 GLN B O 1
ATOM 1464 N N . ARG B 1 55 ? -4.383 22.281 18.484 1 94.69 55 ARG B N 1
ATOM 1465 C CA . ARG B 1 55 ? -4.359 23.734 18.359 1 94.69 55 ARG B CA 1
ATOM 1466 C C . ARG B 1 55 ? -3.42 24.359 19.375 1 94.69 55 ARG B C 1
ATOM 1468 O O . ARG B 1 55 ? -2.891 25.453 19.156 1 94.69 55 ARG B O 1
ATOM 1475 N N . THR B 1 56 ? -3.143 23.656 20.422 1 93.56 56 THR B N 1
ATOM 1476 C CA . THR B 1 56 ? -2.254 24.141 21.469 1 93.56 56 THR B CA 1
ATOM 1477 C C . THR B 1 56 ? -0.793 23.984 21.062 1 93.56 56 THR B C 1
ATOM 1479 O O . THR B 1 56 ? 0.103 24.516 21.719 1 93.56 56 THR B O 1
ATOM 1482 N N . GLY B 1 57 ? -0.545 23.219 20.062 1 92.38 57 GLY B N 1
ATOM 1483 C CA . GLY B 1 57 ? 0.819 22.953 19.625 1 92.38 57 GLY B CA 1
ATOM 1484 C C . GLY B 1 57 ? 1.295 21.562 19.984 1 92.38 57 GLY B C 1
ATOM 1485 O O . GLY B 1 57 ? 2.299 21.078 19.453 1 92.38 57 GLY B O 1
ATOM 1486 N N . MET B 1 58 ? 0.59 20.859 20.781 1 92.94 58 MET B N 1
ATOM 1487 C CA . MET B 1 58 ? 0.967 19.516 21.203 1 92.94 58 MET B CA 1
ATOM 1488 C C . MET B 1 58 ? 0.874 18.531 20.031 1 92.94 58 MET B C 1
ATOM 1490 O O . MET B 1 58 ? -0.058 18.594 19.234 1 92.94 58 MET B O 1
ATOM 1494 N N . ILE B 1 59 ? 1.85 17.656 19.953 1 92 59 ILE B N 1
ATOM 1495 C CA . ILE B 1 59 ? 1.886 16.625 18.906 1 92 59 ILE B CA 1
ATOM 1496 C C . ILE B 1 59 ? 1.688 15.25 19.547 1 92 59 ILE B C 1
ATOM 1498 O O . ILE B 1 59 ? 2.348 14.914 20.531 1 92 59 ILE B O 1
ATOM 1502 N N . ILE B 1 60 ? 0.712 14.484 18.984 1 90.06 60 ILE B N 1
ATOM 1503 C CA . ILE B 1 60 ? 0.493 13.094 19.375 1 90.06 60 ILE B CA 1
ATOM 1504 C C . ILE B 1 60 ? 0.729 12.18 18.172 1 90.06 60 ILE B C 1
ATOM 1506 O O . ILE B 1 60 ? 0.091 12.344 17.125 1 90.06 60 ILE B O 1
ATOM 1510 N N . ASP B 1 61 ? 1.728 11.289 18.219 1 85.06 61 ASP B N 1
ATOM 1511 C CA . ASP B 1 61 ? 1.983 10.414 17.078 1 85.06 61 ASP B CA 1
ATOM 1512 C C . ASP B 1 61 ? 2.195 8.969 17.516 1 85.06 61 ASP B C 1
ATOM 1514 O O . ASP B 1 61 ? 2.199 8.68 18.719 1 85.06 61 ASP B O 1
ATOM 1518 N N . THR B 1 62 ? 2.027 8.008 16.641 1 67.62 62 THR B N 1
ATOM 1519 C CA . THR B 1 62 ? 2.117 6.57 16.891 1 67.62 62 THR B CA 1
ATOM 1520 C C . THR B 1 62 ? 3.531 6.184 17.312 1 67.62 62 THR B C 1
ATOM 1522 O O . THR B 1 62 ? 3.773 5.043 17.719 1 67.62 62 THR B O 1
ATOM 1525 N N . GLY B 1 63 ? 4.504 7.043 17.641 1 65.56 63 GLY B N 1
ATOM 1526 C CA . GLY B 1 63 ? 5.871 6.762 18.047 1 65.56 63 GLY B CA 1
ATOM 1527 C C . GLY B 1 63 ? 6.766 6.344 16.906 1 65.56 63 GLY B C 1
ATOM 1528 O O . GLY B 1 63 ? 7.98 6.547 16.938 1 65.56 63 GLY B O 1
ATOM 1529 N N . GLY B 1 64 ? 6.301 5.656 15.875 1 56.22 64 GLY B N 1
ATOM 1530 C CA . GLY B 1 64 ? 7.199 5.129 14.859 1 56.22 64 GLY B CA 1
ATOM 1531 C C . GLY B 1 64 ? 7.855 6.207 14.023 1 56.22 64 GLY B C 1
ATOM 1532 O O . GLY B 1 64 ? 9.031 6.09 13.656 1 56.22 64 GLY B O 1
ATOM 1533 N N . PHE B 1 65 ? 7.129 7.145 13.688 1 56.5 65 PHE B N 1
ATOM 1534 C CA . PHE B 1 65 ? 7.586 8.164 12.75 1 56.5 65 PHE B CA 1
ATOM 1535 C C . PHE B 1 65 ? 7.895 9.469 13.477 1 56.5 65 PHE B C 1
ATOM 1537 O O . PHE B 1 65 ? 8.258 10.469 12.852 1 56.5 65 PHE B O 1
ATOM 1544 N N . SER B 1 66 ? 7.949 9.391 14.727 1 64.19 66 SER B N 1
ATOM 1545 C CA . SER B 1 66 ? 7.828 10.625 15.5 1 64.19 66 SER B CA 1
ATOM 1546 C C . SER B 1 66 ? 9.031 11.531 15.281 1 64.19 66 SER B C 1
ATOM 1548 O O . SER B 1 66 ? 8.875 12.742 15.109 1 64.19 66 SER B O 1
ATOM 1550 N N . ALA B 1 67 ? 10.188 10.898 15.102 1 78.56 67 ALA B N 1
ATOM 1551 C CA . ALA B 1 67 ? 11.352 11.781 15.023 1 78.56 67 ALA B CA 1
ATOM 1552 C C . ALA B 1 67 ? 11.445 12.438 13.648 1 78.56 67 ALA B C 1
ATOM 1554 O O . ALA B 1 67 ? 12.125 13.461 13.484 1 78.56 67 ALA B O 1
ATOM 1555 N N . ARG B 1 68 ? 10.664 12.039 12.688 1 89.06 68 ARG B N 1
ATOM 1556 C CA . ARG B 1 68 ? 10.828 12.547 11.328 1 89.06 68 ARG B CA 1
ATOM 1557 C C . ARG B 1 68 ? 9.625 13.367 10.891 1 89.06 68 ARG B C 1
ATOM 1559 O O . ARG B 1 68 ? 9.633 13.984 9.82 1 89.06 68 ARG B O 1
ATOM 1566 N N . LEU B 1 69 ? 8.648 13.375 11.734 1 93 69 LEU B N 1
ATOM 1567 C CA . LEU B 1 69 ? 7.434 14.117 11.414 1 93 69 LEU B CA 1
ATOM 1568 C C . LEU B 1 69 ? 7.418 15.469 12.125 1 93 69 LEU B C 1
ATOM 1570 O O . LEU B 1 69 ? 7.57 15.531 13.344 1 93 69 LEU B O 1
ATOM 1574 N N . HIS B 1 70 ? 7.266 16.5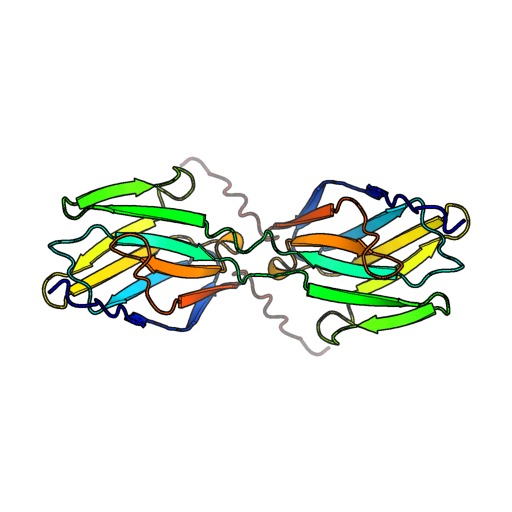16 11.359 1 93.94 70 HIS B N 1
ATOM 1575 C CA . HIS B 1 70 ? 7.285 17.875 11.891 1 93.94 70 HIS B CA 1
ATOM 1576 C C . HIS B 1 70 ? 6.043 18.641 11.469 1 93.94 70 HIS B C 1
ATOM 1578 O O . HIS B 1 70 ? 6.059 19.344 10.461 1 93.94 70 HIS B O 1
ATOM 1584 N N . PRO B 1 71 ? 4.992 18.562 12.234 1 95.69 71 PRO B N 1
ATOM 1585 C CA . PRO B 1 71 ? 3.801 19.344 11.914 1 95.69 71 PRO B CA 1
ATOM 1586 C C . PRO B 1 71 ? 3.938 20.812 12.32 1 95.69 71 PRO B C 1
ATOM 1588 O O . PRO B 1 71 ? 4.605 21.125 13.305 1 95.69 71 PRO B O 1
ATOM 1591 N N . SER B 1 72 ? 3.332 21.688 11.469 1 96.56 72 SER B N 1
ATOM 1592 C CA . SER B 1 72 ? 3.266 23.109 11.797 1 96.56 72 SER B CA 1
ATOM 1593 C C . SER B 1 72 ? 1.956 23.719 11.32 1 96.56 72 SER B C 1
ATOM 1595 O O . SER B 1 72 ? 1.196 23.094 10.586 1 96.56 72 SER B O 1
ATOM 1597 N N . ARG B 1 73 ? 1.702 24.906 11.789 1 96.44 73 ARG B N 1
ATOM 1598 C CA . ARG B 1 73 ? 0.521 25.688 11.438 1 96.44 73 ARG B CA 1
ATOM 1599 C C . ARG B 1 73 ? 0.905 27.109 11.031 1 96.44 73 ARG B C 1
ATOM 1601 O O . ARG B 1 73 ? 1.754 27.734 11.672 1 96.44 73 ARG B O 1
ATOM 1608 N N . VAL B 1 74 ? 0.312 27.516 10.016 1 96.12 74 VAL B N 1
ATOM 1609 C CA . VAL B 1 74 ? 0.506 28.891 9.578 1 96.12 74 VAL B CA 1
ATOM 1610 C C . VAL B 1 74 ? -0.813 29.656 9.672 1 96.12 74 VAL B C 1
ATOM 1612 O O . VAL B 1 74 ? -1.69 29.5 8.82 1 96.12 74 VAL B O 1
ATOM 1615 N N . THR B 1 75 ? -0.879 30.562 10.633 1 94.44 75 THR B N 1
ATOM 1616 C CA . THR B 1 75 ? -2.133 31.25 10.93 1 94.44 75 THR B CA 1
ATOM 1617 C C . THR B 1 75 ? -2.436 32.312 9.867 1 94.44 75 THR B C 1
ATOM 1619 O O . THR B 1 75 ? -3.6 32.562 9.562 1 94.44 75 THR B O 1
ATOM 1622 N N . SER B 1 76 ? -1.419 32.906 9.273 1 95 76 SER B N 1
ATOM 1623 C CA . SER B 1 76 ? -1.613 34 8.336 1 95 76 SER B CA 1
ATOM 1624 C C . SER B 1 76 ? -2.385 33.531 7.105 1 95 76 SER B C 1
ATOM 1626 O O . SER B 1 76 ? -3.125 34.344 6.508 1 95 76 SER B O 1
ATOM 1628 N N . ASN B 1 77 ? -2.227 32.25 6.746 1 95.19 77 ASN B N 1
ATOM 1629 C CA . ASN B 1 77 ? -2.949 31.766 5.57 1 95.19 77 ASN B CA 1
ATOM 1630 C C . ASN B 1 77 ? -3.752 30.516 5.867 1 95.19 77 ASN B C 1
ATOM 1632 O O . ASN B 1 77 ? -4.156 29.797 4.949 1 95.19 77 ASN B O 1
ATOM 1636 N N . ASN B 1 78 ? -3.918 30.234 7.121 1 95.5 78 ASN B N 1
ATOM 1637 C CA . ASN B 1 78 ? -4.762 29.125 7.582 1 95.5 78 ASN B CA 1
ATOM 1638 C C . ASN B 1 78 ? -4.371 27.812 6.934 1 95.5 78 ASN B C 1
ATOM 1640 O O . ASN B 1 78 ? -5.223 27.094 6.398 1 95.5 78 ASN B O 1
ATOM 1644 N N . THR B 1 79 ? -3.092 27.5 7.102 1 97.12 79 THR B N 1
ATOM 1645 C CA . THR B 1 79 ? -2.557 26.297 6.469 1 97.12 79 THR B CA 1
ATOM 1646 C C . THR B 1 79 ? -1.945 25.359 7.508 1 97.12 79 THR B C 1
ATOM 1648 O O . THR B 1 79 ? -1.174 25.797 8.367 1 97.12 79 THR B O 1
ATOM 1651 N N . TYR B 1 80 ? -2.359 24.078 7.473 1 97.75 80 TYR B N 1
ATOM 1652 C CA . TYR B 1 80 ? -1.637 23.016 8.172 1 97.75 80 TYR B CA 1
ATOM 1653 C C . TYR B 1 80 ? -0.511 22.469 7.305 1 97.75 80 TYR B C 1
ATOM 1655 O O . TYR B 1 80 ? -0.694 22.234 6.105 1 97.75 80 TYR B O 1
ATOM 1663 N N . ILE B 1 81 ? 0.633 22.266 7.93 1 98.12 81 ILE B N 1
ATOM 1664 C CA . ILE B 1 81 ? 1.775 21.719 7.199 1 98.12 81 ILE B CA 1
ATOM 1665 C C . ILE B 1 81 ? 2.324 20.5 7.938 1 98.12 81 ILE B C 1
ATOM 1667 O O . ILE B 1 81 ? 2.393 20.5 9.172 1 98.12 81 ILE B O 1
ATOM 1671 N N . ILE B 1 82 ? 2.676 19.484 7.223 1 96.81 82 ILE B N 1
ATOM 1672 C CA . ILE B 1 82 ? 3.488 18.422 7.789 1 96.81 82 ILE B CA 1
ATOM 1673 C C . ILE B 1 82 ? 4.738 18.203 6.934 1 96.81 82 ILE B C 1
ATOM 1675 O O . ILE B 1 82 ? 4.648 18.094 5.711 1 96.81 82 ILE B O 1
ATOM 1679 N N . LYS B 1 83 ? 5.824 18.234 7.617 1 96.56 83 LYS B N 1
ATOM 1680 C CA . LYS B 1 83 ? 7.121 17.969 7 1 96.56 83 LYS B CA 1
ATOM 1681 C C . LYS B 1 83 ? 7.645 16.594 7.398 1 96.56 83 LYS B C 1
ATOM 1683 O O . LYS B 1 83 ? 7.688 16.25 8.586 1 96.56 83 LYS B O 1
ATOM 1688 N N . LEU B 1 84 ? 7.969 15.766 6.445 1 95 84 LEU B N 1
ATOM 1689 C CA . LEU B 1 84 ? 8.586 14.453 6.645 1 95 84 LEU B CA 1
ATOM 1690 C C . LEU B 1 84 ? 10.047 14.469 6.223 1 95 84 LEU B C 1
ATOM 1692 O O . LEU B 1 84 ? 10.359 14.758 5.066 1 95 84 LEU B O 1
ATOM 1696 N N . THR B 1 85 ? 10.883 14.172 7.164 1 94.69 85 THR B N 1
ATOM 1697 C CA . THR B 1 85 ? 12.305 14.156 6.836 1 94.69 85 THR B CA 1
ATOM 1698 C C . THR B 1 85 ? 12.805 12.727 6.629 1 94.69 85 THR B C 1
ATOM 1700 O O . THR B 1 85 ? 12.227 11.789 7.176 1 94.69 85 THR B O 1
ATOM 1703 N N . ALA B 1 86 ? 13.828 12.562 5.836 1 91.12 86 ALA B N 1
ATOM 1704 C CA . ALA B 1 86 ? 14.469 11.266 5.594 1 91.12 86 ALA B CA 1
ATOM 1705 C C . ALA B 1 86 ? 13.438 10.203 5.234 1 91.12 86 ALA B C 1
ATOM 1707 O O . ALA B 1 86 ? 13.398 9.133 5.844 1 91.12 86 ALA B O 1
ATOM 1708 N N . VAL B 1 87 ? 12.703 10.547 4.227 1 89.69 87 VAL B N 1
ATOM 1709 C CA . VAL B 1 87 ? 11.562 9.695 3.906 1 89.69 87 VAL B CA 1
ATOM 1710 C C . VAL B 1 87 ? 12.039 8.359 3.348 1 89.69 87 VAL B C 1
ATOM 1712 O O . VAL B 1 87 ? 13.094 8.297 2.705 1 89.69 87 VAL B O 1
ATOM 1715 N N . THR B 1 88 ? 11.195 7.336 3.66 1 82.5 88 THR B N 1
ATOM 1716 C CA . THR B 1 88 ? 11.477 5.988 3.178 1 82.5 88 THR B CA 1
ATOM 1717 C C . THR B 1 88 ? 10.391 5.523 2.211 1 82.5 88 THR B C 1
ATOM 1719 O O . THR B 1 88 ? 9.273 6.051 2.219 1 82.5 88 THR B O 1
ATOM 1722 N N . ILE B 1 89 ? 10.695 4.574 1.411 1 77.31 89 ILE B N 1
ATOM 1723 C CA . ILE B 1 89 ? 9.797 4.047 0.391 1 77.31 89 ILE B CA 1
ATOM 1724 C C . ILE B 1 89 ? 8.508 3.553 1.043 1 77.31 89 ILE B C 1
ATOM 1726 O O . ILE B 1 89 ? 7.422 3.691 0.472 1 77.31 89 ILE B O 1
ATOM 1730 N N . SER B 1 90 ? 8.57 3.055 2.195 1 75.62 90 SER B N 1
ATOM 1731 C CA . SER B 1 90 ? 7.41 2.498 2.893 1 75.62 90 SER B CA 1
ATOM 1732 C C . SER B 1 90 ? 6.41 3.588 3.26 1 75.62 90 SER B C 1
ATOM 1734 O O . SER B 1 90 ? 5.27 3.291 3.629 1 75.62 90 SER B O 1
ATOM 1736 N N . GLU B 1 91 ? 6.832 4.738 3.162 1 83.25 91 GLU B N 1
ATOM 1737 C CA . GLU B 1 91 ? 5.957 5.844 3.529 1 83.25 91 GLU B CA 1
ATOM 1738 C C . GLU B 1 91 ? 5.176 6.355 2.322 1 83.25 91 GLU B C 1
ATOM 1740 O O . GLU B 1 91 ? 4.398 7.305 2.436 1 83.25 91 GLU B O 1
ATOM 1745 N N . SER B 1 92 ? 5.344 5.727 1.155 1 81.69 92 SER B N 1
ATOM 1746 C CA . SER B 1 92 ? 4.508 6.047 0.001 1 81.69 92 SER B CA 1
ATOM 1747 C C . SER B 1 92 ? 3.039 5.742 0.278 1 81.69 92 SER B C 1
ATOM 1749 O O . SER B 1 92 ? 2.691 4.617 0.639 1 81.69 92 SER B O 1
ATOM 1751 N N . ALA B 1 93 ? 2.188 6.797 0.106 1 85.19 93 ALA B N 1
ATOM 1752 C CA . ALA B 1 93 ? 0.758 6.703 0.388 1 85.19 93 ALA B CA 1
ATOM 1753 C C . ALA B 1 93 ? 0.034 7.988 -0.006 1 85.19 93 ALA B C 1
ATOM 1755 O O . ALA B 1 93 ? 0.666 8.961 -0.425 1 85.19 93 ALA B O 1
ATOM 1756 N N . VAL B 1 94 ? -1.307 7.914 0.094 1 86.94 94 VAL B N 1
ATOM 1757 C CA . VAL B 1 94 ? -2.082 9.148 0.047 1 86.94 94 VAL B CA 1
ATOM 1758 C C . VAL B 1 94 ? -2.273 9.695 1.461 1 86.94 94 VAL B C 1
ATOM 1760 O O . VAL B 1 94 ? -2.76 8.984 2.346 1 86.94 94 VAL B O 1
ATOM 1763 N N . TYR B 1 95 ? -1.789 10.875 1.603 1 92.44 95 TYR B N 1
ATOM 1764 C CA . TYR B 1 95 ? -1.928 11.508 2.91 1 92.44 95 TYR B CA 1
ATOM 1765 C C . TYR B 1 95 ? -3.129 12.453 2.936 1 92.44 95 TYR B C 1
ATOM 1767 O O . TYR B 1 95 ? -3.344 13.219 1.994 1 92.44 95 TYR B O 1
ATOM 1775 N N . TYR B 1 96 ? -3.834 12.383 4.008 1 92.5 96 TYR B N 1
ATOM 1776 C CA . TYR B 1 96 ? -5 13.227 4.211 1 92.5 96 TYR B CA 1
ATOM 1777 C C . TYR B 1 96 ? -4.883 14.016 5.508 1 92.5 96 TYR B C 1
ATOM 1779 O O . TYR B 1 96 ? -4.418 13.492 6.523 1 92.5 96 TYR B O 1
ATOM 1787 N N . CYS B 1 97 ? -5.195 15.242 5.418 1 96.56 97 CYS B N 1
ATOM 1788 C CA . CYS B 1 97 ? -5.445 16.016 6.625 1 96.56 97 CYS B CA 1
ATOM 1789 C C . CYS B 1 97 ? -6.934 16.078 6.938 1 96.56 97 CYS B C 1
ATOM 1791 O O . CYS B 1 97 ? -7.754 16.25 6.031 1 96.56 97 CYS B O 1
ATOM 1793 N N . CYS B 1 98 ? -7.277 15.852 8.203 1 94.19 98 CYS B N 1
ATOM 1794 C CA . CYS B 1 98 ? -8.68 15.859 8.602 1 94.19 98 CYS B CA 1
ATOM 1795 C C . CYS B 1 98 ? -8.883 16.688 9.867 1 94.19 98 CYS B C 1
ATOM 1797 O O . CYS B 1 98 ? -8.047 16.656 10.773 1 94.19 98 CYS B O 1
ATOM 1799 N N . VAL B 1 99 ? -9.93 17.391 9.867 1 94.94 99 VAL B N 1
ATOM 1800 C CA . VAL B 1 99 ? -10.344 18.125 11.055 1 94.94 99 VAL B CA 1
ATOM 1801 C C . VAL B 1 99 ? -11.766 17.719 11.438 1 94.94 99 VAL B C 1
ATOM 1803 O O . VAL B 1 99 ? -12.516 17.203 10.617 1 94.94 99 VAL B O 1
ATOM 1806 N N . LEU B 1 100 ? -12.07 17.922 12.633 1 88.56 100 LEU B N 1
ATOM 1807 C CA . LEU B 1 100 ? -13.414 17.641 13.125 1 88.56 100 LEU B CA 1
ATOM 1808 C C . LEU B 1 100 ? -13.844 16.219 12.781 1 88.56 100 LEU B C 1
ATOM 1810 O O . LEU B 1 100 ? -14.969 16 12.32 1 88.56 100 LEU B O 1
ATOM 1814 N N . GLY B 1 101 ? -12.906 15.312 12.938 1 81.88 101 GLY B N 1
ATOM 1815 C CA . GLY B 1 101 ? -13.227 13.914 12.68 1 81.88 101 GLY B CA 1
ATOM 1816 C C . GLY B 1 101 ? -13.102 13.539 11.211 1 81.88 101 GLY B C 1
ATOM 1817 O O . GLY B 1 101 ? -12.023 13.156 10.758 1 81.88 101 GLY B O 1
ATOM 1818 N N . GLU B 1 102 ? -14.211 13.844 10.398 1 82.44 102 GLU B N 1
ATOM 1819 C CA . GLU B 1 102 ? -14.273 13.25 9.07 1 82.44 102 GLU B CA 1
ATOM 1820 C C . GLU B 1 102 ? -14.18 14.312 7.98 1 82.44 102 GLU B C 1
ATOM 1822 O O . GLU B 1 102 ? -14.406 14.023 6.801 1 82.44 102 GLU B O 1
ATOM 1827 N N . VAL B 1 103 ? -13.992 15.594 8.391 1 89.44 103 VAL B N 1
ATOM 1828 C CA . VAL B 1 103 ? -13.734 16.625 7.383 1 89.44 103 VAL B CA 1
ATOM 1829 C C . VAL B 1 103 ? -12.281 16.547 6.934 1 89.44 103 VAL B C 1
ATOM 1831 O O . VAL B 1 103 ? -11.383 17 7.648 1 89.44 103 VAL B O 1
ATOM 1834 N N . CYS B 1 104 ? -12.141 15.977 5.652 1 92.5 104 CYS B N 1
ATOM 1835 C CA . CYS B 1 104 ? -10.781 15.742 5.195 1 92.5 104 CYS B CA 1
ATOM 1836 C C . CYS B 1 104 ? -10.508 16.469 3.883 1 92.5 104 CYS B C 1
ATOM 1838 O O . CYS B 1 104 ? -11.445 16.859 3.184 1 92.5 104 CYS B O 1
ATOM 1840 N N . GLY B 1 105 ? -9.227 16.734 3.732 1 93.25 105 GLY B N 1
ATOM 1841 C CA . GLY B 1 105 ? -8.812 17.25 2.441 1 93.25 105 GLY B CA 1
ATOM 1842 C C . GLY B 1 105 ? -8.891 16.234 1.327 1 93.25 105 GLY B C 1
ATOM 1843 O O . GLY 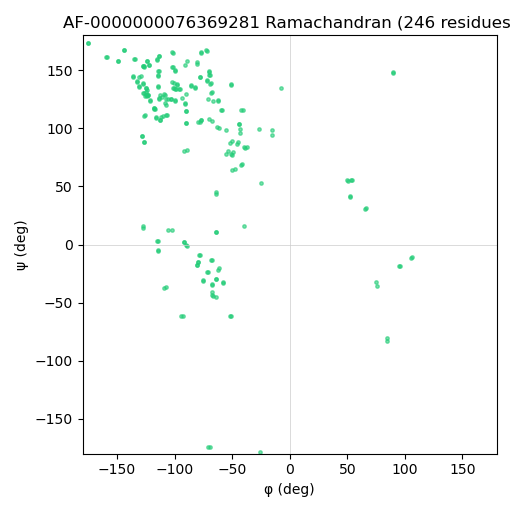B 1 105 ? -9.352 15.102 1.543 1 93.25 105 GLY B O 1
ATOM 1844 N N . ASP B 1 106 ? -8.383 16.641 0.107 1 90.25 106 ASP B N 1
ATOM 1845 C CA . ASP B 1 106 ? -8.492 15.812 -1.087 1 90.25 106 ASP B CA 1
ATOM 1846 C C . ASP B 1 106 ? -7.285 14.898 -1.228 1 90.25 106 ASP B C 1
ATOM 1848 O O . ASP B 1 106 ? -7.203 14.109 -2.176 1 90.25 106 ASP B O 1
ATOM 1852 N N . GLY B 1 107 ? -6.406 14.93 -0.415 1 91.88 107 GLY B N 1
ATOM 1853 C CA . GLY B 1 107 ? -5.297 13.992 -0.351 1 91.88 107 GLY B CA 1
ATOM 1854 C C . GLY B 1 107 ? -4.102 14.43 -1.178 1 91.88 107 GLY B C 1
ATOM 1855 O O . GLY B 1 107 ? -4.25 15.172 -2.15 1 91.88 107 GLY B O 1
ATOM 1856 N N . THR B 1 108 ? -2.941 14.109 -0.767 1 93.5 108 THR B N 1
ATOM 1857 C CA . THR B 1 108 ? -1.683 14.219 -1.496 1 93.5 108 THR B CA 1
ATOM 1858 C C . THR B 1 108 ? -1.054 12.844 -1.698 1 93.5 108 THR B C 1
ATOM 1860 O O . THR B 1 108 ? -0.806 12.117 -0.731 1 93.5 108 THR B O 1
ATOM 1863 N N . LEU B 1 109 ? -0.882 12.398 -2.885 1 89 109 LEU B N 1
ATOM 1864 C CA . LEU B 1 109 ? -0.16 11.164 -3.168 1 89 109 LEU B CA 1
ATOM 1865 C C . LEU B 1 109 ? 1.346 11.375 -3.059 1 89 109 LEU B C 1
ATOM 1867 O O . LEU B 1 109 ? 1.936 12.094 -3.865 1 89 109 LEU B O 1
ATOM 1871 N N . LEU B 1 110 ? 1.928 10.875 -2.043 1 91.56 110 LEU B N 1
ATOM 1872 C CA . LEU B 1 110 ? 3.375 10.875 -1.861 1 91.56 110 LEU B CA 1
ATOM 1873 C C . LEU B 1 110 ? 3.996 9.617 -2.465 1 91.56 110 LEU B C 1
ATOM 1875 O O . LEU B 1 110 ? 3.725 8.508 -2.006 1 91.56 110 LEU B O 1
ATOM 1879 N N . ASN B 1 111 ? 4.816 9.789 -3.496 1 85.06 111 ASN B N 1
ATOM 1880 C CA . ASN B 1 111 ? 5.492 8.672 -4.152 1 85.06 111 ASN B CA 1
ATOM 1881 C C . ASN B 1 111 ? 7 8.711 -3.926 1 85.06 111 ASN B C 1
ATOM 1883 O O . ASN B 1 111 ? 7.695 9.547 -4.508 1 85.06 111 ASN B O 1
ATOM 1887 N N . ILE B 1 112 ? 7.523 7.848 -3.115 1 83.12 112 ILE B N 1
ATOM 1888 C CA . ILE B 1 112 ? 8.938 7.809 -2.762 1 83.12 112 ILE B CA 1
ATOM 1889 C C . ILE B 1 112 ? 9.625 6.676 -3.518 1 83.12 112 ILE B C 1
ATOM 1891 O O . ILE B 1 112 ? 9.172 5.531 -3.486 1 83.12 112 ILE B O 1
ATOM 1895 N N . THR B 1 113 ? 10.672 6.965 -4.234 1 76.44 113 THR B N 1
ATOM 1896 C CA . THR B 1 113 ? 11.43 5.961 -4.98 1 76.44 113 THR B CA 1
ATOM 1897 C C . THR B 1 113 ? 12.828 5.801 -4.406 1 76.44 113 THR B C 1
ATOM 1899 O O . THR B 1 113 ? 13.281 6.629 -3.611 1 76.44 113 THR B O 1
ATOM 1902 N N . CYS B 1 114 ? 13.5 4.707 -4.727 1 73.19 114 CYS B N 1
ATOM 1903 C CA . CYS B 1 114 ? 14.82 4.395 -4.207 1 73.19 114 CYS B CA 1
ATOM 1904 C C . CYS B 1 114 ? 15.859 5.371 -4.742 1 73.19 114 CYS B C 1
ATOM 1906 O O . CYS B 1 114 ? 15.766 5.82 -5.887 1 73.19 114 CYS B O 1
ATOM 1908 N N . GLU B 1 115 ? 16.734 5.973 -3.854 1 64.25 115 GLU B N 1
ATOM 1909 C CA . GLU B 1 115 ? 17.781 6.93 -4.207 1 64.25 115 GLU B CA 1
ATOM 1910 C C . GLU B 1 115 ? 18.672 6.395 -5.328 1 64.25 115 GLU B C 1
ATOM 1912 O O . GLU B 1 115 ? 19.141 7.156 -6.18 1 64.25 115 GLU B O 1
ATOM 1917 N N . TYR B 1 116 ? 19.391 5.32 -5.234 1 49.47 116 TYR B N 1
ATOM 1918 C CA . TYR B 1 116 ? 20.422 4.875 -6.156 1 49.47 116 TYR B CA 1
ATOM 1919 C C . TYR B 1 116 ? 19.828 4.555 -7.527 1 49.47 116 TYR B C 1
ATOM 1921 O O . TYR B 1 116 ? 19.031 3.627 -7.664 1 49.47 116 TYR B O 1
ATOM 1929 N N . ALA B 1 117 ? 18.969 5.34 -8.031 1 48.91 117 ALA B N 1
ATOM 1930 C CA . ALA B 1 117 ? 18.641 5.008 -9.414 1 48.91 117 ALA B CA 1
ATOM 1931 C C . ALA B 1 117 ? 19.891 4.676 -10.219 1 48.91 117 ALA B C 1
ATOM 1933 O O . ALA B 1 117 ? 20.875 5.426 -10.188 1 48.91 117 ALA B O 1
ATOM 1934 N N . PHE B 1 118 ? 20.234 3.438 -10.367 1 37.22 118 PHE B N 1
ATOM 1935 C CA . PHE B 1 118 ? 21.359 2.979 -11.172 1 37.22 118 PHE B CA 1
ATOM 1936 C C . PHE B 1 118 ? 21.391 3.693 -12.516 1 37.22 118 PHE B C 1
ATOM 1938 O O . PHE B 1 118 ? 20.391 3.738 -13.227 1 37.22 118 PHE B O 1
ATOM 1945 N N . GLU B 1 119 ? 22.031 4.809 -12.602 1 40.03 119 GLU B N 1
ATOM 1946 C CA . GLU B 1 119 ? 22.438 5.258 -13.93 1 40.03 119 GLU B CA 1
ATOM 1947 C C . GLU B 1 119 ? 22.984 4.102 -14.758 1 40.03 119 GLU B C 1
ATOM 1949 O O . GLU B 1 119 ? 23.984 3.482 -14.383 1 40.03 119 GLU B O 1
ATOM 1954 N N . TYR B 1 120 ? 22.203 3.176 -15.156 1 35.78 120 TYR B N 1
ATOM 1955 C CA . TYR B 1 120 ? 22.734 2.25 -16.156 1 35.78 120 TYR B CA 1
ATOM 1956 C C . TYR B 1 120 ? 23.406 3.004 -17.281 1 35.78 120 TYR B C 1
ATOM 1958 O O . TYR B 1 120 ? 22.781 3.812 -17.969 1 35.78 120 TYR B O 1
ATOM 1966 N N . THR B 1 121 ? 24.516 3.715 -17.016 1 39.03 121 THR B N 1
ATOM 1967 C CA . THR B 1 121 ? 25.312 4.152 -18.141 1 39.03 121 THR B CA 1
ATOM 1968 C C . THR B 1 121 ? 25.609 2.98 -19.078 1 39.03 121 THR B C 1
ATOM 1970 O O . THR B 1 121 ? 26.188 1.973 -18.656 1 39.03 121 THR B O 1
ATOM 1973 N N . PHE B 1 122 ? 24.75 2.758 -20 1 32.69 122 PHE B N 1
ATOM 1974 C CA . PHE B 1 122 ? 25.016 1.857 -21.109 1 32.69 122 PHE B CA 1
ATOM 1975 C C . PHE B 1 122 ? 26.297 2.271 -21.844 1 32.69 122 PHE B C 1
ATOM 1977 O O . PHE B 1 122 ? 26.391 3.398 -22.344 1 32.69 122 PHE B O 1
ATOM 1984 N N . TYR B 1 123 ? 27.469 1.938 -21.281 1 36.34 123 TYR B N 1
ATOM 1985 C CA . TYR B 1 123 ? 28.594 2.035 -22.203 1 36.34 123 TYR B CA 1
ATOM 1986 C C . TYR B 1 123 ? 28.438 1.064 -23.359 1 36.34 123 TYR B C 1
ATOM 1988 O O . TYR B 1 123 ? 28.125 -0.111 -23.156 1 36.34 123 TYR B O 1
ATOM 1996 N N . PRO B 1 124 ? 28.016 1.593 -24.453 1 38 124 PRO B N 1
ATOM 1997 C CA . PRO B 1 124 ? 28.109 0.774 -25.656 1 38 124 PRO B CA 1
ATOM 1998 C C . PRO B 1 124 ? 29.438 0.011 -25.75 1 38 124 PRO B C 1
ATOM 2000 O O . PRO B 1 124 ? 30.484 0.542 -25.375 1 38 124 PRO B O 1
ATOM 2003 N N . LEU B 1 125 ? 29.281 -1.329 -25.703 1 30.33 125 LEU B N 1
ATOM 2004 C CA . LEU B 1 125 ? 30.5 -1.937 -26.234 1 30.33 125 LEU B CA 1
ATOM 2005 C C . LEU B 1 125 ? 30.766 -1.44 -27.656 1 30.33 125 LEU B C 1
ATOM 2007 O O . LEU B 1 125 ? 29.844 -1.156 -28.406 1 30.33 125 LEU B O 1
#

Secondary structure (DSSP, 8-state):
-------EEE-SEEEEETT--EEEEEES--TTT--EEEEEE-----SEEEEEE-TTS-EEE-SSSGGGEEEEEEGGGTEEEEEE-S--GGG-EEEEEEETTTEE---EEEEEE-S----------/-------EEE-SEEEEETT--EEEEEES--TTT--EEEEEE-S----EEEEEE-TTS-EEE-SSSGGGEEEEEEGGGTEEEEEE-S--GGG-EEEEEEETTTEE---EEEEEE-S----------

pLDDT: mean 82.64, std 18.48, range [30.33, 98.25]

Organism: Callorhinchus milii (NCBI:txid7868)

Radius of gyration: 22.29 Å; Cα contacts (8 Å, |Δi|>4): 590; chains: 2; bounding box: 59×68×48 Å

InterPro domains:
  IPR003599 Immunoglobulin domain subtype [SM00409] (11-113)
  IPR007110 Immunoglobulin-like domain [PS50835] (4-99)
  IPR013106 Immunoglobulin V-set domain [PF07686] (16-100)
  IPR013106 Immunoglobulin V-set domain [SM00406] (21-99)
  IPR013783 Immunoglobulin-like fold [G3DSA:2.60.40.10] (6-114)
  IPR036179 Immunoglobulin-like domain superfamily [SSF48726] (6-113)

Nearest PDB structures (foldseek):
  5tqq-assembly1_H  TM=9.133E-01  e=1.009E-02  Mus musculus
  5adp-assembly1_H  TM=9.188E-01  e=1.279E-02  Homo sapiens
  6l8t-assembly3_C  TM=9.072E-01  e=1.936E-02  Homo sapiens
  4j1u-assembly3_F  TM=9.005E-01  e=2.453E-02  Mus musculus
  5e2w-assembly1_H  TM=9.114E-01  e=2.762E-02  Mus musculus